Protein AF-A0A955BKE3-F1 (afdb_monomer)

Foldseek 3Di:
DFKDKDKDDDDDDVVVVCVLVPPDFPDDDDDDDDDDLPAPPTSDDDDDDADAQDKHKHFLDPFFDQKDWAWDQDPNDTDIDIAGRKTKIWIWHWHADQAWKIKIKIKIKIFGDDWDWDFDDDPNDTDTDTGGDMDIPNVPIDIDIDHAFMKMKMAGPPDLDGPRVVRFWDPDPDDTHTDMDIDGHHTDPRHCVPVPPPPPPDPDDDDD

Secondary structure (DSSP, 8-state):
--EEEEEE-SSPPHHHHHHHHHS----------SS-------SS-------TT-EEEEESSSS-EEEEEEEEEETTEEEEEEEEEEEEEEEEEEEE-TBS-EEEEEEEEEEEEEEEEEEEEETTEEEEEEEEEEEE-GGG-EEEEE-TT-EEEEEE-SS--HHHHHHHB---SSS--B--EEEE----S-BGGGS-------------

pLDDT: mean 77.49, std 18.35, range [27.12, 97.25]

Sequence (208 aa):
NGLRCGHISGQLPQRILDQFNSSEDLSGLAEGDFRAIDTSLSARAELRQLRAGQPSKIALTKQPVGQVHVLENEGGQLRGETFEQAQCLFRLTAFPTGDGRSRLELVPEIHHGQWQQRWIGYDGAMRLDADRQRRAFEHLKFESILSPGEVLIVGSSSDLKGLGGQFLKVDDAETPKRKCLLLRLSQTQMDDRFAPGQESAPIVTAGE

Structure (mmCIF, N/CA/C/O backbone):
data_AF-A0A955BKE3-F1
#
_entry.id   AF-A0A955BKE3-F1
#
loop_
_atom_site.group_PDB
_atom_site.id
_atom_site.type_symbol
_atom_site.label_atom_id
_atom_site.label_alt_id
_atom_site.label_comp_id
_atom_site.label_asym_id
_atom_site.label_entity_id
_atom_site.label_seq_id
_atom_site.pdbx_PDB_ins_code
_atom_site.Cartn_x
_atom_site.Cartn_y
_atom_site.Cartn_z
_atom_site.occupancy
_atom_site.B_iso_or_equiv
_atom_site.auth_seq_id
_atom_site.auth_comp_id
_atom_site.auth_asym_id
_atom_site.auth_atom_id
_atom_site.pdbx_PDB_model_num
ATOM 1 N N . ASN A 1 1 ? 4.869 -4.838 11.868 1.00 81.12 1 ASN A N 1
ATOM 2 C CA . ASN A 1 1 ? 4.390 -3.828 10.893 1.00 81.12 1 ASN A CA 1
ATOM 3 C C . ASN A 1 1 ? 2.874 -3.578 10.954 1.00 81.12 1 ASN A C 1
ATOM 5 O O . ASN A 1 1 ? 2.480 -2.460 10.677 1.00 81.12 1 ASN A O 1
ATOM 9 N N . GLY A 1 2 ? 2.021 -4.555 11.293 1.00 87.69 2 GLY A N 1
ATOM 10 C CA . GLY A 1 2 ? 0.579 -4.351 11.526 1.00 87.69 2 GLY A CA 1
ATOM 11 C C . GLY A 1 2 ? -0.321 -4.448 10.286 1.00 87.69 2 GLY A C 1
ATOM 12 O O . GLY A 1 2 ? -1.534 -4.498 10.441 1.00 87.69 2 GLY A O 1
ATOM 13 N N . LEU A 1 3 ? 0.242 -4.528 9.076 1.00 91.25 3 LEU A N 1
ATOM 14 C CA . LEU A 1 3 ? -0.508 -4.768 7.835 1.00 91.25 3 LEU A CA 1
ATOM 15 C C . LEU A 1 3 ? -0.802 -6.261 7.649 1.00 91.25 3 LEU A C 1
ATOM 17 O O . LEU A 1 3 ? 0.036 -7.108 7.974 1.00 91.25 3 LEU A O 1
ATOM 21 N N . ARG A 1 4 ? -1.985 -6.590 7.134 1.00 92.31 4 ARG A N 1
ATOM 22 C CA . ARG A 1 4 ? -2.445 -7.959 6.863 1.00 92.31 4 ARG A CA 1
ATOM 23 C C . ARG A 1 4 ? -3.122 -8.012 5.502 1.00 92.31 4 ARG A C 1
ATOM 25 O O . ARG A 1 4 ? -3.838 -7.081 5.149 1.00 92.31 4 ARG A O 1
ATOM 32 N N . CYS A 1 5 ? -2.937 -9.113 4.785 1.00 92.62 5 CYS A N 1
ATOM 33 C CA . CYS A 1 5 ? -3.668 -9.402 3.560 1.00 92.62 5 CYS A CA 1
ATOM 34 C C . CYS A 1 5 ? -4.470 -10.698 3.713 1.00 92.62 5 CYS A C 1
ATOM 36 O O . CYS A 1 5 ? -4.034 -11.625 4.397 1.00 92.62 5 CYS A O 1
ATOM 38 N N . GLY A 1 6 ? -5.628 -10.758 3.069 1.00 92.00 6 GLY A N 1
ATOM 39 C CA . GLY A 1 6 ? -6.467 -11.945 2.978 1.00 92.00 6 GLY A CA 1
ATOM 40 C C . GLY A 1 6 ? -6.986 -12.124 1.560 1.00 92.00 6 GLY A C 1
ATOM 41 O O . GLY A 1 6 ? -7.106 -11.161 0.806 1.00 92.00 6 GLY A O 1
ATOM 42 N N . HIS A 1 7 ? -7.296 -13.362 1.205 1.00 92.62 7 HIS A N 1
ATOM 43 C CA . HIS A 1 7 ? -7.887 -13.727 -0.077 1.00 92.62 7 HIS A CA 1
ATOM 44 C C . HIS A 1 7 ? -9.309 -14.229 0.159 1.00 92.62 7 HIS A C 1
ATOM 46 O O . HIS A 1 7 ? -9.555 -14.964 1.117 1.00 92.62 7 HIS A O 1
ATOM 52 N N . ILE A 1 8 ? -10.243 -13.784 -0.677 1.00 90.56 8 ILE A N 1
ATOM 53 C CA . ILE A 1 8 ? -11.643 -14.201 -0.641 1.00 90.56 8 ILE A CA 1
ATOM 54 C C . ILE A 1 8 ? -12.001 -14.752 -2.020 1.00 90.56 8 ILE A C 1
ATOM 56 O O . ILE A 1 8 ? -12.080 -14.004 -3.000 1.00 90.56 8 ILE A O 1
ATOM 60 N N . SER A 1 9 ? -12.256 -16.057 -2.065 1.00 86.81 9 SER A N 1
ATOM 61 C CA . SER A 1 9 ? -12.893 -16.729 -3.198 1.00 86.81 9 SER A CA 1
ATOM 62 C C . SER A 1 9 ? -14.412 -16.743 -3.020 1.00 86.81 9 SER A C 1
ATOM 64 O O . SER A 1 9 ? -14.919 -16.957 -1.919 1.00 86.81 9 SER A O 1
ATOM 66 N N . GLY A 1 10 ? -15.150 -16.563 -4.115 1.00 80.88 10 GLY A N 1
ATOM 67 C CA . GLY A 1 10 ? -16.614 -16.609 -4.114 1.00 80.88 10 GLY A CA 1
ATOM 68 C C . GLY A 1 10 ? -17.277 -15.266 -3.799 1.00 80.88 10 GLY A C 1
ATOM 69 O O . GLY A 1 10 ? -16.756 -14.203 -4.132 1.00 80.88 10 GLY A O 1
ATOM 70 N N . GLN A 1 11 ? -18.478 -15.307 -3.218 1.00 78.50 11 GLN A N 1
ATOM 71 C CA . GLN A 1 11 ? -19.238 -14.093 -2.921 1.00 78.50 11 GLN A CA 1
ATOM 72 C C . GLN A 1 11 ? -18.678 -13.380 -1.687 1.00 78.50 11 GLN A C 1
ATOM 74 O O . GLN A 1 11 ? -18.492 -13.987 -0.632 1.00 78.50 11 GLN A O 1
ATOM 79 N N . LEU A 1 12 ? -18.455 -12.070 -1.813 1.00 82.00 12 LEU A N 1
ATOM 80 C CA . LEU A 1 12 ? -18.112 -11.213 -0.682 1.00 82.00 12 LEU A CA 1
ATOM 81 C C . LEU A 1 12 ? -19.218 -11.289 0.388 1.00 82.00 12 LEU A C 1
ATOM 83 O O . LEU A 1 12 ? -20.394 -11.131 0.052 1.00 82.00 12 LEU A O 1
ATOM 87 N N . PRO A 1 13 ? -18.868 -11.487 1.673 1.00 83.81 13 PRO A N 1
ATOM 88 C CA . PRO A 1 13 ? -19.838 -11.448 2.759 1.00 83.81 13 PRO A CA 1
ATOM 89 C C . PRO A 1 13 ? -20.650 -10.147 2.750 1.00 83.81 13 PRO A C 1
ATOM 91 O O . PRO A 1 13 ? -20.070 -9.063 2.672 1.00 83.81 13 PRO A O 1
ATOM 94 N N . GLN A 1 14 ? -21.976 -10.250 2.903 1.00 79.88 14 GLN A N 1
ATOM 95 C CA . GLN A 1 14 ? -22.901 -9.105 2.821 1.00 79.88 14 GLN A CA 1
ATOM 96 C C . GLN A 1 14 ? -22.493 -7.946 3.731 1.00 79.88 14 GLN A C 1
ATOM 98 O O . GLN A 1 14 ? -22.413 -6.819 3.276 1.00 79.88 14 GLN A O 1
ATOM 103 N N . ARG A 1 15 ? -22.059 -8.222 4.967 1.00 81.12 15 ARG A N 1
ATOM 104 C CA . ARG A 1 15 ? -21.593 -7.172 5.892 1.00 81.12 15 ARG A CA 1
ATOM 105 C C . ARG A 1 15 ? -20.438 -6.323 5.343 1.00 81.12 15 ARG A C 1
ATOM 107 O O . ARG A 1 15 ? -20.344 -5.151 5.683 1.00 81.12 15 ARG A O 1
ATOM 114 N N . ILE A 1 16 ? -19.549 -6.908 4.538 1.00 79.25 16 ILE A N 1
ATOM 115 C CA . ILE A 1 16 ? -18.432 -6.185 3.911 1.00 79.25 16 ILE A CA 1
ATOM 116 C C . ILE A 1 16 ? -18.952 -5.337 2.748 1.00 79.25 16 ILE A C 1
ATOM 118 O O . ILE A 1 16 ? -18.542 -4.189 2.604 1.00 79.25 16 ILE A O 1
ATOM 122 N N . LEU A 1 17 ? -19.871 -5.886 1.948 1.00 77.75 17 LEU A N 1
ATOM 123 C CA . LEU A 1 17 ? -20.535 -5.152 0.869 1.00 77.75 17 LEU A CA 1
ATOM 124 C C . LEU A 1 17 ? -21.344 -3.973 1.412 1.00 77.75 17 LEU A C 1
ATOM 126 O O . LEU A 1 17 ? -21.227 -2.874 0.887 1.00 77.75 17 LEU A O 1
ATOM 130 N N . ASP A 1 18 ? -22.101 -4.176 2.488 1.00 78.94 18 ASP A N 1
ATOM 131 C CA . ASP A 1 18 ? -22.883 -3.137 3.153 1.00 78.94 18 ASP A CA 1
ATOM 132 C C . ASP A 1 18 ? -21.974 -2.013 3.647 1.00 78.94 18 ASP A C 1
ATOM 134 O O . ASP A 1 18 ? -22.230 -0.848 3.361 1.00 78.94 18 ASP A O 1
ATOM 138 N N . GLN A 1 19 ? -20.860 -2.352 4.310 1.00 76.06 19 GLN A N 1
ATOM 139 C CA . GLN A 1 19 ? -19.872 -1.364 4.752 1.00 76.06 19 GLN A CA 1
ATOM 140 C C . GLN A 1 19 ? -19.262 -0.592 3.579 1.00 76.06 19 GLN A C 1
ATOM 142 O O . GLN A 1 19 ? -19.137 0.629 3.658 1.00 76.06 19 GLN A O 1
ATOM 147 N N . PHE A 1 20 ? -18.932 -1.285 2.489 1.00 72.31 20 PHE A N 1
ATOM 148 C CA . PHE A 1 20 ? -18.375 -0.682 1.281 1.00 72.31 20 PHE A CA 1
ATOM 149 C C . PHE A 1 20 ? -19.378 0.239 0.569 1.00 72.31 20 PHE A C 1
ATOM 151 O O . PHE A 1 20 ? -19.011 1.302 0.087 1.00 72.31 20 PHE A O 1
ATOM 158 N N . ASN A 1 21 ? -20.654 -0.139 0.530 1.00 70.19 21 ASN A N 1
ATOM 159 C CA . ASN A 1 21 ? -21.712 0.664 -0.083 1.00 70.19 21 ASN A CA 1
ATOM 160 C C . ASN A 1 21 ? -22.164 1.826 0.817 1.00 70.19 21 ASN A C 1
ATOM 162 O O . ASN A 1 21 ? -22.658 2.830 0.313 1.00 70.19 21 ASN A O 1
ATOM 166 N N . SER A 1 22 ? -22.009 1.689 2.138 1.00 62.50 22 SER A N 1
ATOM 167 C CA . SER A 1 22 ? -22.377 2.704 3.134 1.00 62.50 22 SER A CA 1
ATOM 168 C C . SER A 1 22 ? -21.315 3.775 3.366 1.00 62.50 22 SER A C 1
ATOM 170 O O . SER A 1 22 ? -21.603 4.765 4.036 1.00 62.50 22 SER A O 1
ATOM 172 N N . SER A 1 23 ? -20.083 3.587 2.877 1.00 58.69 23 SER A N 1
ATOM 173 C CA . SER A 1 23 ? -19.043 4.599 3.044 1.00 58.69 23 SER A CA 1
ATOM 174 C C . SER A 1 23 ? -19.392 5.820 2.198 1.00 58.69 23 SER A C 1
ATOM 176 O O . SER A 1 23 ? -19.228 5.805 0.979 1.00 58.69 23 SER A O 1
ATOM 178 N N . GLU A 1 24 ? -19.914 6.852 2.862 1.00 47.00 24 GLU A N 1
ATOM 179 C CA . GLU A 1 24 ? -20.266 8.135 2.265 1.00 47.00 24 GLU A CA 1
ATOM 180 C C . GLU A 1 24 ? -19.081 8.782 1.540 1.00 47.00 24 GLU A C 1
ATOM 182 O O . GLU A 1 24 ? -17.904 8.564 1.848 1.00 47.00 24 GLU A O 1
ATOM 187 N N . ASP A 1 25 ? -19.444 9.587 0.545 1.00 44.94 25 ASP A N 1
ATOM 188 C CA . ASP A 1 25 ? -18.571 10.256 -0.400 1.00 44.94 25 ASP A CA 1
ATOM 189 C C . ASP A 1 25 ? -17.371 10.940 0.272 1.00 44.94 25 ASP A C 1
ATOM 191 O O . ASP A 1 25 ? -17.449 12.005 0.881 1.00 44.94 25 ASP A O 1
ATOM 195 N N . LEU A 1 26 ? -16.189 10.390 0.017 1.00 45.28 26 LEU A N 1
ATOM 196 C CA . LEU A 1 26 ? -14.935 11.126 0.081 1.00 45.28 26 LEU A CA 1
ATOM 197 C C . LEU A 1 26 ? -14.833 12.094 -1.130 1.00 45.28 26 LEU A C 1
ATOM 199 O O . LEU A 1 26 ? -13.764 12.266 -1.701 1.00 45.28 26 LEU A O 1
ATOM 203 N N . SER A 1 27 ? -15.887 12.811 -1.523 1.00 32.75 27 SER A N 1
ATOM 204 C CA . SER A 1 27 ? -15.839 13.801 -2.614 1.00 32.75 27 SER A CA 1
ATOM 205 C C . SER A 1 27 ? -15.436 15.194 -2.109 1.00 32.75 27 SER A C 1
ATOM 207 O O . SER A 1 27 ? -16.016 15.707 -1.160 1.00 32.75 27 SER A O 1
ATOM 209 N N . GLY A 1 28 ? -14.429 15.801 -2.737 1.00 28.27 28 GLY A N 1
ATOM 210 C CA . GLY A 1 28 ? -13.920 17.154 -2.466 1.00 28.27 28 GLY A CA 1
ATOM 211 C C . GLY A 1 28 ? -12.392 17.118 -2.549 1.00 28.27 28 GLY A C 1
ATOM 212 O O . GLY A 1 28 ? -11.783 16.418 -1.740 1.00 28.27 28 GLY A O 1
ATOM 213 N N . LEU A 1 29 ? -11.707 17.737 -3.516 1.00 33.84 29 LEU A N 1
ATOM 214 C CA . LEU A 1 29 ? -12.040 18.843 -4.423 1.00 33.84 29 LEU A CA 1
ATOM 215 C C . LEU A 1 29 ? -11.496 18.577 -5.837 1.00 33.84 29 LEU A C 1
ATOM 217 O O . LEU A 1 29 ? -10.482 17.898 -5.996 1.00 33.84 29 LEU A O 1
ATOM 221 N N . ALA A 1 30 ? -12.164 19.157 -6.832 1.00 32.97 30 ALA A N 1
ATOM 222 C CA . ALA A 1 30 ? -11.629 19.364 -8.169 1.00 32.97 30 ALA A CA 1
ATOM 223 C C . ALA A 1 30 ? -10.716 20.608 -8.219 1.00 32.97 30 ALA A C 1
ATOM 225 O O . ALA A 1 30 ? -10.835 21.502 -7.384 1.00 32.97 30 ALA A O 1
ATOM 226 N N . GLU A 1 31 ? -9.885 20.632 -9.264 1.00 31.19 31 GLU A N 1
ATOM 227 C CA . GLU A 1 31 ? -9.171 21.773 -9.864 1.00 31.19 31 GLU A CA 1
ATOM 228 C C . GLU A 1 31 ? -7.861 22.245 -9.210 1.00 31.19 31 GLU A C 1
ATOM 230 O O . GLU A 1 31 ? -7.804 23.082 -8.314 1.00 31.19 31 GLU A O 1
ATOM 235 N N . GLY A 1 32 ? -6.773 21.709 -9.772 1.00 27.12 32 GLY A N 1
ATOM 236 C CA . GLY A 1 32 ? -5.388 22.127 -9.590 1.00 27.12 32 GLY A CA 1
ATOM 237 C C . GLY A 1 32 ? -4.478 21.285 -10.488 1.00 27.12 32 GLY A C 1
ATOM 238 O O . GLY A 1 32 ? -3.944 20.274 -10.045 1.00 27.12 32 GLY A O 1
ATOM 239 N N . ASP A 1 33 ? -4.404 21.679 -11.762 1.00 29.52 33 ASP A N 1
ATOM 240 C CA . ASP A 1 33 ? -3.486 21.255 -12.842 1.00 29.52 33 ASP A CA 1
ATOM 241 C C . ASP A 1 33 ? -2.114 20.746 -12.312 1.00 29.52 33 ASP A C 1
ATOM 243 O O . ASP A 1 33 ? -1.519 21.376 -11.441 1.00 29.52 33 ASP A O 1
ATOM 247 N N . PHE A 1 34 ? -1.528 19.606 -12.710 1.00 28.78 34 PHE A N 1
ATOM 248 C CA . PHE A 1 34 ? -1.231 19.126 -14.063 1.00 28.78 34 PHE A CA 1
ATOM 249 C C . PHE A 1 34 ? -1.081 17.583 -14.097 1.00 28.78 34 PHE A C 1
ATOM 251 O O . PHE A 1 34 ? -0.364 17.001 -13.286 1.00 28.78 34 PHE A O 1
ATOM 258 N N . ARG A 1 35 ? -1.682 16.935 -15.111 1.00 28.34 35 ARG A N 1
ATOM 259 C CA . ARG A 1 35 ? -1.506 15.518 -15.527 1.00 28.34 35 ARG A CA 1
ATOM 260 C C . ARG A 1 35 ? -1.796 14.438 -14.466 1.00 28.34 35 ARG A C 1
ATOM 262 O O . ARG A 1 35 ? -0.900 13.740 -14.007 1.00 28.34 35 ARG A O 1
ATOM 269 N N . ALA A 1 36 ? -3.092 14.263 -14.199 1.00 30.78 36 ALA A N 1
ATOM 270 C CA . ALA A 1 36 ? -3.779 13.023 -13.809 1.00 30.78 36 ALA A CA 1
ATOM 271 C C . ALA A 1 36 ? -2.896 11.904 -13.216 1.00 30.78 36 ALA A C 1
ATOM 273 O O . ALA A 1 36 ? -2.646 10.873 -13.844 1.00 30.78 36 ALA A O 1
ATOM 274 N N . ILE A 1 37 ? -2.494 12.076 -11.957 1.00 37.59 37 ILE A N 1
ATOM 275 C CA . ILE A 1 37 ? -2.427 10.928 -11.059 1.00 37.59 37 ILE A CA 1
ATOM 276 C C . ILE A 1 37 ? -3.884 10.641 -10.719 1.00 37.59 37 ILE A C 1
ATOM 278 O O . ILE A 1 37 ? -4.486 11.370 -9.933 1.00 37.59 37 ILE A O 1
ATOM 282 N N . ASP A 1 38 ? -4.448 9.634 -11.380 1.00 36.66 38 ASP A N 1
ATOM 283 C CA . ASP A 1 38 ? -5.828 9.170 -11.229 1.00 36.66 38 ASP A CA 1
ATOM 284 C C . ASP A 1 38 ? -6.028 8.600 -9.813 1.00 36.66 38 ASP A C 1
ATOM 286 O O . ASP A 1 38 ? -5.960 7.399 -9.544 1.00 36.66 38 ASP A O 1
ATOM 290 N N . THR A 1 39 ? -6.109 9.514 -8.852 1.00 45.03 39 THR A N 1
ATOM 291 C CA . THR A 1 39 ? -6.302 9.234 -7.434 1.00 45.03 39 THR A CA 1
ATOM 292 C C . THR A 1 39 ? -7.683 9.734 -7.061 1.00 45.03 39 THR A C 1
ATOM 294 O O . THR A 1 39 ? -7.844 10.580 -6.180 1.00 45.03 39 THR A O 1
ATOM 297 N N . SER A 1 40 ? -8.699 9.227 -7.760 1.00 37.72 40 SER A N 1
ATOM 298 C CA . SER A 1 40 ? -10.079 9.333 -7.310 1.00 37.72 40 SER A CA 1
ATOM 299 C C . SER A 1 40 ? -10.263 8.464 -6.072 1.00 37.72 40 SER A C 1
ATOM 301 O O . SER A 1 40 ? -10.782 7.358 -6.118 1.00 37.72 40 SER A O 1
ATOM 303 N N . LEU A 1 41 ? -9.883 8.996 -4.913 1.00 46.72 41 LEU A N 1
ATOM 304 C CA . LEU A 1 41 ? -10.441 8.573 -3.628 1.00 46.72 41 LEU A CA 1
ATOM 305 C C . LEU A 1 41 ? -11.881 9.099 -3.512 1.00 46.72 41 LEU A C 1
ATOM 307 O O . LEU A 1 41 ? -12.228 9.818 -2.580 1.00 46.72 41 LEU A O 1
ATOM 311 N N . SER A 1 42 ? -12.720 8.761 -4.487 1.00 41.53 42 SER A N 1
ATOM 312 C CA . SER A 1 42 ? -14.163 8.722 -4.304 1.00 41.53 42 SER A CA 1
ATOM 313 C C . SER A 1 42 ? -14.441 7.389 -3.620 1.00 41.53 42 SER A C 1
ATOM 315 O O . SER A 1 42 ? -13.907 6.370 -4.041 1.00 41.53 42 SER A O 1
ATOM 317 N N . ALA A 1 43 ? -15.260 7.355 -2.573 1.00 49.00 43 ALA A N 1
ATOM 318 C CA . ALA A 1 43 ? -15.595 6.129 -1.834 1.00 49.00 43 ALA A CA 1
ATOM 319 C C . ALA A 1 43 ? -16.421 5.107 -2.662 1.00 49.00 43 ALA A C 1
ATOM 321 O O . ALA A 1 43 ? -17.076 4.229 -2.113 1.00 49.00 43 ALA A O 1
ATOM 322 N N . ARG A 1 44 ? -16.400 5.218 -3.996 1.00 53.78 44 ARG A N 1
ATOM 323 C CA . ARG A 1 44 ? -17.019 4.299 -4.946 1.00 53.78 44 ARG A CA 1
ATOM 324 C C . ARG A 1 44 ? -15.975 3.312 -5.445 1.00 53.78 44 ARG A C 1
ATOM 326 O O . ARG A 1 44 ? -14.817 3.667 -5.638 1.00 53.78 44 ARG A O 1
ATOM 333 N N . ALA A 1 45 ? -16.404 2.080 -5.705 1.00 65.56 45 ALA A N 1
ATOM 334 C CA . ALA A 1 45 ? -15.602 1.114 -6.447 1.00 65.56 45 ALA A CA 1
ATOM 335 C C . ALA A 1 45 ? -15.117 1.734 -7.767 1.00 65.56 45 ALA A C 1
ATOM 337 O O . ALA A 1 45 ? -15.910 1.959 -8.681 1.00 65.56 45 ALA A O 1
ATOM 338 N N . GLU A 1 46 ? -13.818 2.008 -7.859 1.00 75.56 46 GLU A N 1
ATOM 339 C CA . GLU A 1 46 ? -13.172 2.44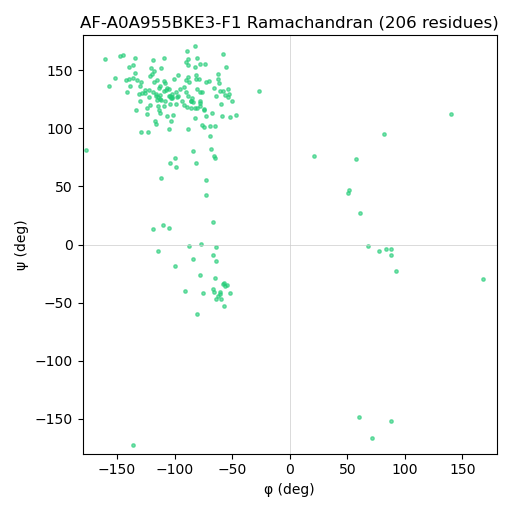8 -9.090 1.00 75.56 46 GLU A CA 1
ATOM 340 C C . GLU A 1 46 ? -12.791 1.211 -9.908 1.00 75.56 46 GLU A C 1
ATOM 342 O O . GLU A 1 46 ? -12.072 0.325 -9.436 1.00 75.56 46 GLU A O 1
ATOM 347 N N . LEU A 1 47 ? -13.265 1.143 -11.154 1.00 81.19 47 LEU A N 1
ATOM 348 C CA . LEU A 1 47 ? -12.738 0.176 -12.106 1.00 81.19 47 LEU A CA 1
ATOM 349 C C . LEU A 1 47 ? -11.455 0.743 -12.705 1.00 81.19 47 LEU A C 1
ATOM 351 O O . LEU A 1 47 ? -11.497 1.654 -13.528 1.00 81.19 47 LEU A O 1
ATOM 355 N N . ARG A 1 48 ? -10.320 0.156 -12.333 1.00 84.56 48 ARG A N 1
ATOM 356 C CA . ARG A 1 48 ? -9.015 0.568 -12.841 1.00 84.56 48 ARG A CA 1
ATOM 357 C C . ARG A 1 48 ? -8.480 -0.412 -13.876 1.00 84.56 48 ARG A C 1
ATOM 359 O O . ARG A 1 48 ? -8.359 -1.606 -13.607 1.00 84.56 48 ARG A O 1
ATOM 366 N N . GLN A 1 49 ? -8.099 0.103 -15.042 1.00 87.31 49 GLN A N 1
ATOM 367 C CA . GLN A 1 49 ? -7.363 -0.674 -16.037 1.00 87.31 49 GLN A CA 1
ATOM 368 C C . GLN A 1 49 ? -5.865 -0.616 -15.737 1.00 87.31 49 GLN A C 1
ATOM 370 O O . GLN A 1 49 ? -5.272 0.460 -15.665 1.00 87.31 49 GLN A O 1
ATOM 375 N N . LEU A 1 50 ? -5.248 -1.783 -15.567 1.00 87.88 50 LEU A N 1
ATOM 376 C CA . LEU A 1 50 ? -3.814 -1.916 -15.329 1.00 87.88 50 LEU A CA 1
ATOM 377 C C . LEU A 1 50 ? -3.137 -2.485 -16.569 1.00 87.88 50 LEU A C 1
ATOM 379 O O . LEU A 1 50 ? -3.645 -3.410 -17.202 1.00 87.88 50 LEU A O 1
ATOM 383 N N . ARG A 1 51 ? -1.964 -1.946 -16.898 1.00 87.25 51 ARG A N 1
ATOM 384 C CA . ARG A 1 51 ? -1.088 -2.522 -17.920 1.00 87.25 51 ARG A CA 1
ATOM 385 C C . ARG A 1 51 ? -0.178 -3.554 -17.265 1.00 87.25 51 ARG A C 1
ATOM 387 O O . ARG A 1 51 ? 0.322 -3.323 -16.165 1.00 87.25 51 ARG A O 1
ATOM 394 N N . ALA A 1 52 ? 0.041 -4.672 -17.952 1.00 91.00 52 ALA A N 1
ATOM 395 C CA . ALA A 1 52 ? 0.872 -5.762 -17.453 1.00 91.00 52 ALA A CA 1
ATOM 396 C C . ALA A 1 52 ? 2.266 -5.256 -17.048 1.00 91.00 52 ALA A C 1
ATOM 398 O O . ALA A 1 52 ? 2.934 -4.568 -17.820 1.00 91.00 52 ALA A O 1
ATOM 399 N N . GLY A 1 53 ? 2.678 -5.561 -15.818 1.00 89.56 53 GLY A N 1
ATOM 400 C CA . GLY A 1 53 ? 3.971 -5.164 -15.260 1.00 89.56 53 GLY A CA 1
ATOM 401 C C . GLY A 1 53 ? 4.147 -3.663 -14.999 1.00 89.56 53 GLY A C 1
ATOM 402 O O . GLY A 1 53 ? 5.196 -3.270 -14.492 1.00 89.56 53 GLY A O 1
ATOM 403 N N . GLN A 1 54 ? 3.159 -2.812 -15.303 1.00 88.81 54 GLN A N 1
ATOM 404 C CA . GLN A 1 54 ? 3.252 -1.379 -15.027 1.00 88.81 54 GLN A CA 1
ATOM 405 C C . GLN A 1 54 ? 2.696 -1.054 -13.634 1.00 88.81 54 GLN A C 1
ATOM 407 O O . GLN A 1 54 ? 1.591 -1.489 -13.296 1.00 88.81 54 GLN A O 1
ATOM 412 N N . PRO A 1 55 ? 3.433 -0.278 -12.821 1.00 90.06 55 PRO A N 1
ATOM 413 C CA . PRO A 1 55 ? 2.988 0.075 -11.484 1.00 90.06 55 PRO A CA 1
ATOM 414 C C . PRO A 1 55 ? 1.844 1.094 -11.522 1.00 90.06 55 PRO A C 1
ATOM 416 O O . PRO A 1 55 ? 1.880 2.071 -12.269 1.00 90.06 55 PRO A O 1
ATOM 419 N N . SER A 1 56 ? 0.863 0.904 -10.646 1.00 89.88 56 SER A N 1
ATOM 420 C CA . SER A 1 56 ? -0.218 1.847 -10.354 1.00 89.88 56 SER A CA 1
ATOM 421 C C . SER A 1 56 ? -0.202 2.224 -8.873 1.00 89.88 56 SER A C 1
ATOM 423 O O . SER A 1 56 ? 0.143 1.401 -8.029 1.00 89.88 56 SER A O 1
ATOM 425 N N . LYS A 1 57 ? -0.550 3.470 -8.540 1.00 89.38 57 LYS A N 1
ATOM 426 C CA . LYS A 1 57 ? -0.542 3.986 -7.160 1.00 89.38 57 LYS A CA 1
ATOM 427 C C . LYS A 1 57 ? -1.968 4.017 -6.605 1.00 89.38 57 LYS A C 1
ATOM 429 O O . LYS A 1 57 ? -2.861 4.570 -7.240 1.00 89.38 57 LYS A O 1
ATOM 434 N N . ILE A 1 58 ? -2.179 3.465 -5.416 1.00 88.50 58 ILE A N 1
ATOM 435 C CA . ILE A 1 58 ? -3.450 3.498 -4.685 1.00 88.50 58 ILE A CA 1
ATOM 436 C C . ILE A 1 58 ? -3.220 4.280 -3.397 1.00 88.50 58 ILE A C 1
ATOM 438 O O . ILE A 1 58 ? -2.616 3.765 -2.456 1.00 88.50 58 ILE A O 1
ATOM 442 N N . ALA A 1 59 ? -3.675 5.529 -3.351 1.00 84.50 59 ALA A N 1
ATOM 443 C CA . ALA A 1 59 ? -3.614 6.311 -2.123 1.00 84.50 59 ALA A CA 1
ATOM 444 C C . ALA A 1 59 ? -4.749 5.905 -1.178 1.00 84.50 59 ALA A C 1
ATOM 446 O O . ALA A 1 59 ? -5.870 5.651 -1.615 1.00 84.50 59 ALA A O 1
ATOM 447 N N . LEU A 1 60 ? -4.467 5.876 0.126 1.00 76.19 60 LEU A N 1
ATOM 448 C CA . LEU A 1 60 ? -5.489 5.651 1.155 1.00 76.19 60 LEU A CA 1
ATOM 449 C C . LEU A 1 60 ? -5.951 6.946 1.824 1.00 76.19 60 LEU A C 1
ATOM 451 O O . LEU A 1 60 ? -7.014 6.989 2.448 1.00 76.19 60 LEU A O 1
ATOM 455 N N . THR A 1 61 ? -5.163 8.011 1.710 1.00 72.25 61 THR A N 1
ATOM 456 C CA . THR A 1 61 ? -5.499 9.357 2.171 1.00 72.25 61 THR A CA 1
ATOM 457 C C . THR A 1 61 ? -5.531 10.305 0.983 1.00 72.25 61 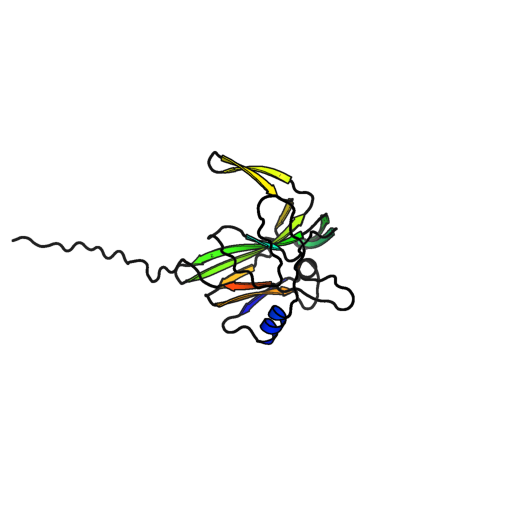THR A C 1
ATOM 459 O O . THR A 1 61 ? -4.694 10.223 0.085 1.00 72.25 61 THR A O 1
ATOM 462 N N . LYS A 1 62 ? -6.506 11.219 0.977 1.00 69.00 62 LYS A N 1
ATOM 463 C CA . LYS A 1 62 ? -6.649 12.214 -0.094 1.00 69.00 62 LYS A CA 1
ATOM 464 C C . LYS A 1 62 ? -5.487 13.194 -0.125 1.00 69.00 62 LYS A C 1
ATOM 466 O O . LYS A 1 62 ? -5.030 13.584 -1.191 1.00 69.00 62 LYS A O 1
ATOM 471 N N . GLN A 1 63 ? -5.054 13.614 1.059 1.00 78.06 63 GLN A N 1
ATOM 472 C CA . GLN A 1 63 ? -4.025 14.622 1.237 1.00 78.06 63 GLN A CA 1
ATOM 473 C C . GLN A 1 63 ? -2.847 14.043 2.025 1.00 78.06 63 GLN A C 1
ATOM 475 O O . GLN A 1 63 ? -3.036 13.119 2.830 1.00 78.06 63 GLN A O 1
ATOM 480 N N . PRO A 1 64 ? -1.635 14.570 1.794 1.00 83.69 64 PRO A N 1
ATOM 481 C CA . PRO A 1 64 ? -0.491 14.290 2.643 1.00 83.69 64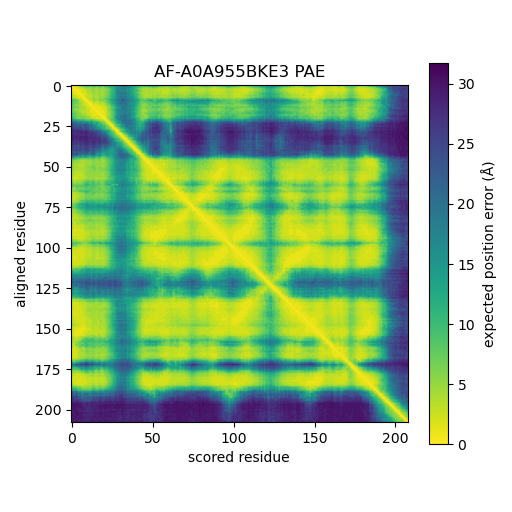 PRO A CA 1
ATOM 482 C C . PRO A 1 64 ? -0.761 14.775 4.067 1.00 83.69 64 PRO A C 1
ATOM 484 O O . PRO A 1 64 ? -1.313 15.856 4.269 1.00 83.69 64 PRO A O 1
ATOM 487 N N . VAL A 1 65 ? -0.352 13.983 5.048 1.00 86.00 65 VAL A N 1
ATOM 488 C CA . VAL A 1 65 ? -0.357 14.366 6.459 1.00 86.00 65 VAL A CA 1
ATOM 489 C C . VAL A 1 65 ? 0.955 15.066 6.813 1.00 86.00 65 VAL A C 1
ATOM 491 O O . VAL A 1 65 ? 1.958 14.922 6.112 1.00 86.00 65 VAL A O 1
ATOM 494 N N . GLY A 1 66 ? 0.952 15.835 7.904 1.00 86.56 66 GLY A N 1
ATOM 495 C CA . GLY A 1 66 ? 2.122 16.606 8.328 1.00 86.56 66 GLY A CA 1
ATOM 496 C C . GLY A 1 66 ? 3.354 15.728 8.539 1.00 86.56 66 GLY A C 1
ATOM 497 O O . GLY A 1 66 ? 4.387 15.978 7.924 1.00 86.56 66 GLY A O 1
ATOM 498 N N . GLN A 1 67 ? 3.223 14.674 9.348 1.00 90.25 67 GLN A N 1
ATOM 499 C CA . GLN A 1 67 ? 4.312 13.753 9.668 1.00 90.25 67 GLN A CA 1
ATOM 500 C C . GLN A 1 67 ? 3.818 12.311 9.762 1.00 90.25 67 GLN A C 1
ATOM 502 O O . GLN A 1 67 ? 2.744 12.045 10.300 1.00 90.25 67 GLN A O 1
ATOM 507 N N . VAL A 1 68 ? 4.635 11.378 9.273 1.00 90.62 68 VAL A N 1
ATOM 508 C CA . VAL A 1 68 ? 4.477 9.939 9.510 1.00 90.62 68 VAL A CA 1
ATOM 509 C C . VAL A 1 68 ? 5.746 9.409 10.158 1.00 90.62 68 VAL A C 1
ATOM 511 O O . VAL A 1 68 ? 6.840 9.577 9.622 1.00 90.62 68 VAL A O 1
ATOM 514 N N . HIS A 1 69 ? 5.588 8.724 11.288 1.00 91.75 69 HIS A N 1
ATOM 515 C CA . HIS A 1 69 ? 6.689 8.067 11.987 1.00 91.75 69 HIS A CA 1
ATOM 516 C C . HIS A 1 69 ? 6.630 6.561 11.758 1.00 91.75 69 HIS A C 1
ATOM 518 O O . HIS A 1 69 ? 5.601 5.916 12.004 1.00 91.75 69 HIS A O 1
ATOM 524 N N . VAL A 1 70 ? 7.749 5.997 11.318 1.00 91.62 70 VAL A N 1
ATOM 525 C CA . VAL A 1 70 ? 7.909 4.565 11.091 1.00 91.62 70 VAL A CA 1
ATOM 526 C C . VAL A 1 70 ? 9.011 4.044 11.996 1.00 91.62 70 VAL A C 1
ATOM 528 O O . VAL A 1 70 ? 10.097 4.607 12.066 1.00 91.62 70 VAL A O 1
ATOM 531 N N . LEU A 1 71 ? 8.708 2.953 12.692 1.00 89.50 71 LEU A N 1
ATOM 532 C CA . LEU A 1 71 ? 9.669 2.182 13.468 1.00 89.50 71 LEU A CA 1
ATOM 533 C C . LEU A 1 71 ? 9.794 0.803 12.821 1.00 89.50 71 LEU A C 1
ATOM 535 O O . LEU A 1 71 ? 8.805 0.065 12.735 1.00 89.50 71 LEU A O 1
ATOM 539 N N . GLU A 1 72 ? 10.996 0.465 12.372 1.00 85.94 72 GLU A N 1
ATOM 540 C CA . GLU A 1 72 ? 11.330 -0.818 11.756 1.00 85.94 72 GLU A CA 1
ATOM 541 C C . GLU A 1 72 ? 12.329 -1.564 12.638 1.00 85.94 72 GLU A C 1
ATOM 543 O O . GLU A 1 72 ? 13.219 -0.961 13.233 1.00 85.94 72 GLU A O 1
ATOM 548 N N . ASN A 1 73 ? 12.174 -2.881 12.742 1.00 84.69 73 ASN A N 1
ATOM 549 C CA . ASN A 1 73 ? 13.195 -3.738 13.330 1.00 84.69 73 ASN A CA 1
ATOM 550 C C . ASN A 1 73 ? 13.918 -4.438 12.178 1.00 84.69 73 ASN A C 1
ATOM 552 O O . ASN A 1 73 ? 13.342 -5.320 11.541 1.00 84.69 73 ASN A O 1
ATOM 556 N N . GLU A 1 74 ? 15.146 -4.013 11.903 1.00 81.00 74 GLU A N 1
ATOM 557 C CA . GLU A 1 74 ? 15.992 -4.549 10.842 1.00 81.00 74 GLU A CA 1
ATOM 558 C C . GLU A 1 74 ? 17.181 -5.263 11.494 1.00 81.00 74 GLU A C 1
ATOM 560 O O . GLU A 1 74 ? 17.989 -4.652 12.192 1.00 81.00 74 GLU A O 1
ATOM 565 N N . GLY A 1 75 ? 17.250 -6.591 11.351 1.00 81.38 75 GLY A N 1
ATOM 566 C CA . GLY A 1 75 ? 18.345 -7.385 11.922 1.00 81.38 75 GLY A CA 1
ATOM 567 C C . GLY A 1 75 ? 18.465 -7.321 13.453 1.00 81.38 75 GLY A C 1
ATOM 568 O O . GLY A 1 75 ? 19.561 -7.478 13.981 1.00 81.38 75 GLY A O 1
ATOM 569 N N . GLY A 1 76 ? 17.368 -7.067 14.177 1.00 85.06 76 GLY A N 1
ATOM 570 C CA . GLY A 1 76 ? 17.373 -6.920 15.638 1.00 85.06 76 GLY A CA 1
ATOM 571 C C . GLY A 1 76 ? 17.641 -5.494 16.126 1.00 85.06 76 GLY A C 1
ATOM 572 O O . GLY A 1 76 ? 17.552 -5.247 17.329 1.00 85.06 76 GLY A O 1
ATOM 573 N N . GLN A 1 77 ? 17.927 -4.549 15.225 1.00 86.75 77 GLN A N 1
ATOM 574 C CA . GLN A 1 77 ? 18.088 -3.134 15.551 1.00 86.75 77 GLN A CA 1
ATOM 575 C C . GLN A 1 77 ? 16.808 -2.361 15.239 1.00 86.75 77 GLN A C 1
ATOM 577 O O . GLN A 1 77 ? 16.234 -2.476 14.157 1.00 86.75 77 GLN A O 1
ATOM 582 N N . LEU A 1 78 ? 16.359 -1.554 16.202 1.00 88.75 78 LEU A N 1
ATOM 583 C CA . LEU A 1 78 ? 15.223 -0.660 16.015 1.00 88.75 78 LEU A CA 1
ATOM 584 C C . LEU A 1 78 ? 15.694 0.617 15.316 1.00 88.75 78 LEU A C 1
ATOM 586 O O . LEU A 1 78 ? 16.486 1.377 15.872 1.00 88.75 78 LEU A O 1
ATOM 590 N N . ARG A 1 79 ? 15.168 0.870 14.121 1.00 89.19 79 ARG A N 1
ATOM 591 C CA . ARG A 1 79 ? 15.412 2.081 13.343 1.00 89.19 79 ARG A CA 1
ATOM 592 C C . ARG A 1 79 ? 14.126 2.891 13.243 1.00 89.19 79 ARG A C 1
ATOM 594 O O . ARG A 1 79 ? 13.077 2.360 12.884 1.00 89.19 79 ARG A O 1
ATOM 601 N N . GLY A 1 80 ? 14.214 4.173 13.581 1.00 91.19 80 GLY A N 1
ATOM 602 C CA . GLY A 1 80 ? 13.118 5.125 13.432 1.00 91.19 80 GLY A CA 1
ATOM 603 C C . GLY A 1 80 ? 13.362 6.083 12.279 1.00 91.19 80 GLY A C 1
ATOM 604 O O . GLY A 1 80 ? 14.457 6.624 12.151 1.00 91.19 80 GLY A O 1
ATOM 605 N N . GLU A 1 81 ? 12.335 6.305 11.466 1.00 93.00 81 GLU A N 1
ATOM 606 C CA . GLU A 1 81 ? 12.333 7.295 10.391 1.00 93.00 81 GLU A CA 1
ATOM 607 C C . GLU A 1 81 ? 11.083 8.172 10.491 1.00 93.00 81 GLU A C 1
ATOM 609 O O . GLU A 1 81 ? 9.984 7.691 10.784 1.00 93.00 81 GLU A O 1
ATOM 614 N N . THR A 1 82 ? 11.262 9.469 10.242 1.00 94.31 82 THR A N 1
ATOM 615 C CA . THR A 1 82 ? 10.179 10.454 10.189 1.00 94.31 82 THR A CA 1
ATOM 616 C C . THR A 1 82 ? 10.097 11.015 8.780 1.00 94.31 82 THR A C 1
ATOM 618 O O . THR A 1 82 ? 11.099 11.460 8.222 1.00 94.31 82 THR A O 1
ATOM 621 N N . PHE A 1 83 ? 8.892 11.007 8.223 1.00 93.88 83 PHE A N 1
ATOM 622 C CA . PHE A 1 83 ? 8.597 11.505 6.890 1.00 93.88 83 PHE A CA 1
ATOM 623 C C . PHE A 1 83 ? 7.693 12.734 6.988 1.00 93.88 83 PHE A C 1
ATOM 625 O O . PHE A 1 83 ? 6.553 12.629 7.440 1.00 93.88 83 PHE A O 1
ATOM 632 N N . GLU A 1 84 ? 8.197 13.887 6.553 1.00 93.62 84 GLU A N 1
ATOM 633 C CA . GLU A 1 84 ? 7.450 15.151 6.489 1.00 93.62 84 GLU A CA 1
ATOM 634 C C . GLU A 1 84 ? 6.579 15.216 5.227 1.00 93.62 84 GLU A C 1
ATOM 636 O O . GLU A 1 84 ? 6.990 14.747 4.163 1.00 93.62 84 GLU A O 1
ATOM 641 N N . GLN A 1 85 ? 5.407 15.852 5.306 1.00 90.94 85 GLN A N 1
ATOM 642 C CA . GLN A 1 85 ? 4.462 15.993 4.184 1.00 90.94 85 GLN A CA 1
ATOM 643 C C . GLN A 1 85 ? 4.165 14.644 3.506 1.00 90.94 85 GLN A C 1
ATOM 645 O O . GLN A 1 85 ? 4.189 14.510 2.276 1.00 90.94 85 GLN A O 1
ATOM 650 N N . ALA A 1 86 ? 3.945 13.626 4.335 1.00 90.81 86 ALA A N 1
ATOM 651 C CA . ALA A 1 86 ? 3.913 12.232 3.939 1.00 90.81 86 ALA A CA 1
ATOM 652 C C . ALA A 1 86 ? 2.518 11.774 3.503 1.00 90.81 86 ALA A C 1
ATOM 654 O O . ALA A 1 86 ? 1.501 12.158 4.071 1.00 90.81 86 ALA A O 1
ATOM 655 N N . GLN A 1 87 ? 2.465 10.896 2.512 1.00 90.31 87 GLN A N 1
ATOM 656 C CA . GLN A 1 87 ? 1.256 10.251 2.028 1.00 90.31 87 GLN A CA 1
ATOM 657 C C . GLN A 1 87 ? 1.490 8.743 1.944 1.00 90.31 87 GLN A C 1
ATOM 659 O O . GLN A 1 87 ? 2.414 8.280 1.272 1.00 90.31 87 GLN A O 1
ATOM 664 N N . CYS A 1 88 ? 0.640 7.985 2.633 1.00 89.44 88 CYS A N 1
ATOM 665 C CA . CYS A 1 88 ? 0.664 6.527 2.631 1.00 89.44 88 CYS A CA 1
ATOM 666 C C . CYS A 1 88 ? -0.115 5.992 1.427 1.00 89.44 88 CYS A C 1
ATOM 668 O O . CYS A 1 88 ? -1.291 6.324 1.227 1.00 89.44 88 CYS A O 1
ATOM 670 N N . LEU A 1 89 ? 0.532 5.140 0.638 1.00 91.88 89 LEU A N 1
ATOM 671 C CA . LEU A 1 89 ? -0.053 4.575 -0.568 1.00 91.88 89 LEU A CA 1
ATOM 672 C C . LEU A 1 89 ? 0.457 3.162 -0.839 1.00 91.88 89 LEU A C 1
ATOM 674 O O . LEU A 1 89 ? 1.483 2.740 -0.318 1.00 91.88 89 LEU A O 1
ATOM 678 N N . PHE A 1 90 ? -0.259 2.423 -1.673 1.00 92.44 90 PHE A N 1
ATOM 679 C CA . PHE A 1 90 ? 0.192 1.134 -2.170 1.00 92.44 90 PHE A CA 1
ATOM 680 C C . PHE A 1 90 ? 0.550 1.226 -3.646 1.00 92.44 90 PHE A C 1
ATOM 682 O O . PHE A 1 90 ? -0.236 1.721 -4.453 1.00 92.44 90 PHE A O 1
ATOM 689 N N . ARG A 1 91 ? 1.710 0.692 -4.017 1.00 94.25 91 ARG A N 1
ATOM 690 C CA . ARG A 1 91 ? 2.025 0.393 -5.410 1.00 94.25 91 ARG A CA 1
ATOM 691 C C . ARG A 1 91 ? 1.475 -0.983 -5.757 1.00 94.25 91 ARG A C 1
ATOM 693 O O . ARG A 1 91 ? 1.898 -1.976 -5.174 1.00 94.25 91 ARG A O 1
ATOM 700 N N . LEU A 1 92 ? 0.549 -1.018 -6.707 1.00 94.19 92 LEU A N 1
ATOM 701 C 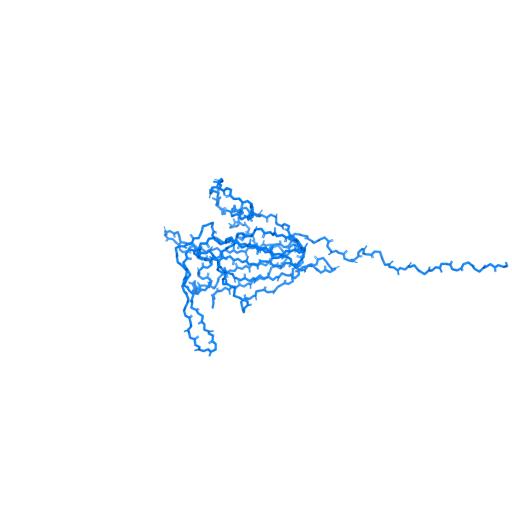CA . LEU A 1 92 ? -0.045 -2.218 -7.277 1.00 94.19 92 LEU A CA 1
ATOM 702 C C . LEU A 1 92 ? 0.574 -2.498 -8.647 1.00 94.19 92 LEU A C 1
ATOM 704 O O . LEU A 1 92 ? 0.531 -1.644 -9.531 1.00 94.19 92 LEU A O 1
ATOM 708 N N . THR A 1 93 ? 1.081 -3.708 -8.840 1.00 95.19 93 THR A N 1
ATOM 709 C CA . THR A 1 93 ? 1.517 -4.212 -10.145 1.00 95.19 93 THR A CA 1
ATOM 710 C C . THR A 1 93 ? 0.746 -5.487 -10.459 1.00 95.19 93 THR A C 1
ATOM 712 O O . THR A 1 93 ? 0.630 -6.366 -9.606 1.00 95.19 93 THR A O 1
ATOM 715 N N . ALA A 1 94 ? 0.216 -5.596 -11.676 1.00 94.00 94 ALA A N 1
ATOM 716 C CA . ALA A 1 94 ? -0.517 -6.773 -12.128 1.00 94.00 94 ALA A CA 1
ATOM 717 C C . ALA A 1 94 ? 0.241 -7.491 -13.248 1.00 94.00 94 ALA A C 1
ATOM 719 O O . ALA A 1 94 ? 0.713 -6.862 -14.196 1.00 94.00 94 ALA A O 1
ATOM 720 N N . PHE A 1 95 ? 0.326 -8.812 -13.144 1.00 94.69 95 PHE A N 1
ATOM 721 C CA . PHE A 1 95 ? 0.918 -9.698 -14.137 1.00 94.69 95 PHE A CA 1
ATOM 722 C C . PHE A 1 95 ? -0.150 -10.718 -14.549 1.00 94.69 95 PHE A C 1
ATOM 724 O O . PHE A 1 95 ? -0.367 -11.685 -13.810 1.00 94.69 95 PHE A O 1
ATOM 731 N N . PRO A 1 96 ? -0.860 -10.488 -15.668 1.00 92.38 96 PRO A N 1
ATOM 732 C CA . PRO A 1 96 ? -1.836 -11.450 -16.156 1.00 92.38 96 PRO A CA 1
ATOM 733 C C . PRO A 1 96 ? -1.146 -12.774 -16.501 1.00 92.38 96 PRO A C 1
ATOM 735 O O . PRO A 1 96 ? 0.009 -12.791 -16.931 1.00 92.38 96 PRO A O 1
ATOM 738 N N . THR A 1 97 ? -1.854 -13.877 -16.289 1.00 89.44 97 THR A N 1
ATOM 739 C CA . THR A 1 97 ? -1.431 -15.228 -16.661 1.00 89.44 97 THR A CA 1
ATOM 740 C C . THR A 1 97 ? -2.324 -15.742 -17.789 1.00 89.44 97 THR A C 1
ATOM 742 O O . THR A 1 97 ? -3.484 -15.347 -17.889 1.00 89.44 97 THR A O 1
ATOM 745 N N . GLY A 1 98 ? -1.806 -16.639 -18.634 1.00 82.31 98 GLY A N 1
ATOM 746 C CA . GLY A 1 98 ? -2.516 -17.144 -19.821 1.00 82.31 98 GLY A CA 1
ATOM 747 C C . GLY A 1 98 ? -3.792 -17.950 -19.542 1.00 82.31 98 GLY A C 1
ATOM 748 O O . GLY A 1 98 ? -4.463 -18.379 -20.468 1.00 82.31 98 GLY A O 1
ATOM 749 N N . ASP A 1 99 ? -4.153 -18.176 -18.281 1.00 85.50 99 ASP A N 1
ATOM 750 C CA . ASP A 1 99 ? -5.357 -18.896 -17.859 1.00 85.50 99 ASP A CA 1
ATOM 751 C C . ASP A 1 99 ? -6.466 -17.974 -17.322 1.00 85.50 99 ASP A C 1
ATOM 753 O O . ASP A 1 99 ? -7.389 -18.445 -16.650 1.00 85.50 99 ASP A O 1
ATOM 757 N N . GLY A 1 100 ? -6.357 -16.665 -17.567 1.00 86.38 100 GLY A N 1
ATOM 758 C CA . GLY A 1 100 ? -7.321 -15.661 -17.119 1.00 86.38 100 GLY A CA 1
ATOM 759 C C . GLY A 1 100 ? -7.109 -15.172 -15.681 1.00 86.38 100 GLY A C 1
ATOM 760 O O . GLY A 1 100 ? -7.812 -14.264 -15.231 1.00 86.38 100 GLY A O 1
ATOM 761 N N . ARG A 1 101 ? -6.149 -15.738 -14.937 1.00 93.19 101 ARG A N 1
ATOM 762 C CA . ARG A 1 101 ? -5.766 -15.231 -13.611 1.00 93.19 101 ARG A CA 1
ATOM 763 C C . ARG A 1 101 ? -4.796 -14.054 -13.737 1.00 93.19 101 ARG A C 1
ATOM 765 O O . ARG A 1 101 ? -4.310 -13.702 -14.811 1.00 93.19 101 ARG A O 1
ATOM 772 N N . SER A 1 102 ? -4.528 -13.395 -12.616 1.00 94.50 102 SER A N 1
ATOM 773 C CA . SER A 1 102 ? -3.485 -12.376 -12.534 1.00 94.50 102 SER A CA 1
ATOM 774 C C . SER A 1 102 ? -2.752 -12.476 -11.210 1.00 94.50 102 SER A C 1
ATOM 776 O O . SER A 1 102 ? -3.367 -12.474 -10.143 1.00 94.50 102 SER A O 1
ATOM 778 N N . ARG A 1 103 ? -1.421 -12.488 -11.274 1.00 95.88 103 ARG A N 1
ATOM 779 C CA . ARG A 1 103 ? -0.563 -12.287 -10.107 1.00 95.88 103 ARG A CA 1
ATOM 780 C C . ARG A 1 103 ? -0.530 -10.798 -9.790 1.00 95.88 103 ARG A C 1
ATOM 782 O O . ARG A 1 103 ? -0.176 -9.988 -10.644 1.00 95.88 103 ARG A O 1
ATOM 789 N N . LEU A 1 104 ? -0.937 -10.435 -8.585 1.00 95.44 104 LEU A N 1
ATOM 790 C CA . LEU A 1 104 ? -0.891 -9.077 -8.069 1.00 95.44 104 LEU A CA 1
ATOM 791 C C . LEU A 1 104 ? 0.255 -8.956 -7.075 1.00 95.44 104 LEU A C 1
ATOM 793 O O . LEU A 1 104 ? 0.404 -9.789 -6.181 1.00 95.44 104 LEU A O 1
ATOM 797 N N . GLU A 1 105 ? 1.024 -7.888 -7.218 1.00 97.25 105 GLU A N 1
ATOM 798 C CA . GLU A 1 105 ? 2.023 -7.461 -6.251 1.00 97.25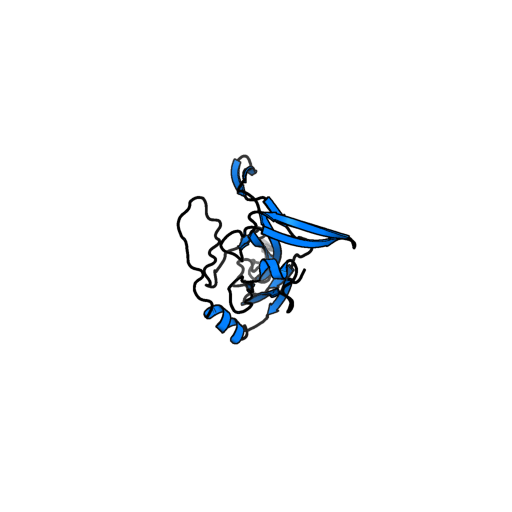 105 GLU A CA 1
ATOM 799 C C . GLU A 1 105 ? 1.593 -6.126 -5.659 1.00 97.25 105 GLU A C 1
ATOM 801 O O . GLU A 1 105 ? 1.324 -5.174 -6.395 1.00 97.25 105 GLU A O 1
ATOM 806 N N . LEU A 1 106 ? 1.536 -6.053 -4.333 1.00 95.81 106 LEU A N 1
ATOM 807 C CA . LEU A 1 106 ? 1.168 -4.846 -3.611 1.00 95.81 106 LEU A CA 1
ATOM 808 C C . LEU A 1 106 ? 2.273 -4.474 -2.625 1.00 95.81 106 LEU A C 1
ATOM 810 O O . LEU A 1 106 ? 2.554 -5.221 -1.689 1.00 95.81 106 LEU A O 1
ATOM 814 N N . VAL A 1 107 ? 2.881 -3.307 -2.817 1.00 96.69 107 VAL A N 1
ATOM 815 C CA . VAL A 1 107 ? 3.979 -2.811 -1.979 1.00 96.69 107 VAL A CA 1
ATOM 816 C C . VAL A 1 107 ? 3.527 -1.544 -1.254 1.00 96.69 107 VAL A C 1
ATOM 818 O O . VAL A 1 107 ? 3.099 -0.600 -1.920 1.00 96.69 107 VAL A O 1
ATOM 821 N N . PRO A 1 108 ? 3.600 -1.482 0.088 1.00 94.88 108 PRO A N 1
ATOM 822 C CA . PRO A 1 108 ? 3.379 -0.235 0.811 1.00 94.88 108 PRO A CA 1
ATOM 823 C C . PRO A 1 108 ? 4.489 0.767 0.476 1.00 94.88 108 PRO A C 1
ATOM 825 O O . PRO A 1 108 ? 5.671 0.420 0.504 1.00 94.88 108 PRO A O 1
ATOM 828 N N . GLU A 1 109 ? 4.131 2.020 0.211 1.00 94.62 109 GLU A N 1
ATOM 829 C CA . GLU A 1 109 ? 5.083 3.118 0.053 1.00 94.62 109 GLU A CA 1
ATOM 830 C C . GLU A 1 109 ? 4.627 4.363 0.820 1.00 94.62 109 GLU A C 1
ATOM 832 O O . GLU A 1 109 ? 3.434 4.650 0.943 1.00 94.62 109 GLU A O 1
ATOM 837 N N . ILE A 1 110 ? 5.599 5.126 1.312 1.00 93.44 110 ILE A N 1
ATOM 838 C CA . ILE A 1 110 ? 5.387 6.474 1.838 1.00 93.44 110 ILE A CA 1
ATOM 839 C C . ILE A 1 110 ? 6.011 7.458 0.861 1.00 93.44 110 ILE A C 1
ATOM 841 O O . ILE A 1 110 ? 7.215 7.415 0.613 1.00 93.44 110 ILE A O 1
ATOM 845 N N . HIS A 1 111 ? 5.186 8.340 0.308 1.00 92.62 111 HIS A N 1
ATOM 846 C CA . HIS A 1 111 ? 5.626 9.451 -0.535 1.00 92.62 111 HIS A CA 1
ATOM 847 C C . HIS A 1 111 ? 5.711 10.699 0.331 1.00 92.62 111 HIS A C 1
ATOM 849 O O . HIS A 1 111 ? 4.757 10.995 1.038 1.00 92.62 111 HIS A O 1
ATOM 855 N N . HIS A 1 112 ? 6.830 11.415 0.329 1.00 92.94 112 HIS A N 1
ATOM 856 C CA . HIS A 1 112 ? 7.095 12.472 1.305 1.00 92.94 112 HIS A CA 1
ATOM 857 C C . HIS A 1 112 ? 7.878 13.647 0.719 1.00 92.94 112 HIS A C 1
ATOM 859 O O . HIS A 1 112 ? 8.499 13.555 -0.343 1.00 92.94 112 HIS A O 1
ATOM 865 N N . GLY A 1 113 ? 7.844 14.762 1.444 1.00 89.94 113 GLY A N 1
ATOM 866 C CA . GLY A 1 113 ? 8.460 16.016 1.040 1.00 89.94 113 GLY A CA 1
ATOM 867 C C . GLY A 1 113 ? 7.742 16.711 -0.117 1.00 89.94 113 GLY A C 1
ATOM 868 O O . GLY A 1 113 ? 6.604 16.398 -0.481 1.00 89.94 113 GLY A O 1
ATOM 869 N N . GLN A 1 114 ? 8.438 17.693 -0.686 1.00 85.06 114 GLN A N 1
ATOM 870 C CA . GLN A 1 114 ? 7.936 18.503 -1.789 1.00 85.06 114 GLN A CA 1
ATOM 871 C C . GLN A 1 114 ? 8.020 17.753 -3.122 1.00 85.06 114 GLN A C 1
ATOM 873 O O . GLN A 1 114 ? 8.852 16.864 -3.309 1.00 85.06 114 GLN A O 1
ATOM 878 N N . TRP A 1 115 ? 7.167 18.147 -4.067 1.00 81.25 115 TRP A N 1
ATOM 879 C CA . TRP A 1 115 ? 7.249 17.678 -5.447 1.00 81.25 115 TRP A CA 1
ATOM 880 C C . TRP A 1 115 ? 8.585 18.076 -6.070 1.00 81.25 115 TRP A C 1
ATOM 882 O O . TRP A 1 115 ? 8.994 19.234 -5.997 1.00 81.25 115 TRP A O 1
ATOM 892 N N . GLN A 1 116 ? 9.244 17.116 -6.708 1.00 79.69 116 GLN A N 1
ATOM 893 C CA . GLN A 1 116 ? 10.487 17.331 -7.430 1.00 79.69 116 GLN A CA 1
ATOM 894 C C . GLN A 1 116 ? 10.252 17.047 -8.910 1.00 79.69 116 GLN A C 1
ATOM 896 O O . GLN A 1 116 ? 9.747 15.992 -9.285 1.00 79.69 116 GLN A O 1
ATOM 901 N N . GLN A 1 117 ? 10.623 18.002 -9.758 1.00 80.56 117 GLN A N 1
ATOM 902 C CA . GLN A 1 117 ? 10.635 17.814 -11.202 1.00 80.56 117 GLN A CA 1
ATOM 903 C C . GLN A 1 117 ? 11.944 17.139 -11.608 1.00 80.56 117 GLN A C 1
ATOM 905 O O . GLN A 1 117 ? 13.029 17.659 -11.346 1.00 80.56 117 GLN A O 1
ATOM 910 N N . ARG A 1 118 ? 11.850 15.983 -12.262 1.00 72.62 118 ARG A N 1
ATOM 911 C CA . ARG A 1 118 ? 12.993 15.242 -12.787 1.00 72.62 118 ARG A CA 1
ATOM 912 C C . ARG A 1 118 ? 12.799 14.966 -14.269 1.00 72.62 118 ARG A C 1
ATOM 914 O O . ARG A 1 118 ? 11.753 14.499 -14.704 1.00 72.62 118 ARG A O 1
ATOM 921 N N . TRP A 1 119 ? 13.842 15.221 -15.047 1.00 72.06 119 TRP A N 1
ATOM 922 C CA . TRP A 1 119 ? 13.903 14.789 -16.437 1.00 72.06 119 TRP A CA 1
ATOM 923 C C . TRP A 1 119 ? 14.305 13.316 -16.479 1.00 72.06 119 TRP A C 1
ATOM 925 O O . TRP A 1 119 ? 15.389 12.951 -16.021 1.00 72.06 119 TRP A O 1
ATOM 935 N N . ILE A 1 120 ? 13.421 12.468 -16.998 1.00 73.56 120 ILE A N 1
ATOM 936 C CA . ILE A 1 120 ? 13.679 11.045 -17.209 1.00 73.56 120 ILE A CA 1
ATOM 937 C C . ILE A 1 120 ? 13.821 10.822 -18.714 1.00 73.56 120 ILE A C 1
ATOM 939 O O . ILE A 1 120 ? 12.932 11.175 -19.491 1.00 73.56 120 ILE A O 1
ATOM 943 N N . GLY A 1 121 ? 14.957 10.263 -19.127 1.00 71.56 121 GLY A N 1
ATOM 944 C CA . GLY A 1 121 ? 15.166 9.828 -20.504 1.00 71.56 121 GLY A CA 1
ATOM 945 C C . GLY A 1 121 ? 14.453 8.502 -20.743 1.00 71.56 121 GLY A C 1
ATOM 946 O O . GLY A 1 121 ? 14.707 7.534 -20.028 1.00 71.56 121 GLY A O 1
ATOM 947 N N . TYR A 1 122 ? 13.571 8.457 -21.736 1.00 64.94 122 TYR A N 1
ATOM 948 C CA . TYR A 1 122 ? 12.936 7.234 -22.209 1.00 64.94 122 TYR A CA 1
ATOM 949 C C . TYR A 1 122 ? 13.000 7.211 -23.734 1.00 64.94 122 TYR A C 1
ATOM 951 O O . TYR A 1 122 ? 12.427 8.080 -24.385 1.00 64.94 122 TYR A O 1
ATOM 959 N N . ASP A 1 123 ? 13.722 6.237 -24.285 1.00 67.50 123 ASP A N 1
ATOM 960 C CA . ASP A 1 123 ? 13.765 5.947 -25.725 1.00 67.50 123 ASP A CA 1
ATOM 961 C C . ASP A 1 123 ? 14.066 7.177 -26.615 1.00 67.50 123 ASP A C 1
ATOM 963 O O . ASP A 1 123 ? 13.371 7.487 -27.578 1.00 67.50 123 ASP A O 1
ATOM 967 N N . GLY A 1 124 ? 15.088 7.956 -26.236 1.00 76.44 124 GLY A N 1
ATOM 968 C CA . GLY A 1 124 ? 15.500 9.172 -26.954 1.00 76.44 124 GLY A CA 1
ATOM 969 C C . GLY A 1 124 ? 14.625 10.409 -26.708 1.00 76.44 124 GLY A C 1
ATOM 970 O O . GLY A 1 124 ? 14.994 11.504 -27.129 1.00 76.44 124 GLY A O 1
ATOM 971 N N . ALA A 1 125 ? 13.516 10.276 -25.977 1.00 74.12 125 ALA A N 1
ATOM 972 C CA . ALA A 1 125 ? 12.681 11.387 -25.539 1.00 74.12 125 ALA A CA 1
ATOM 973 C C . ALA A 1 125 ? 12.955 11.752 -24.071 1.00 74.12 125 ALA A C 1
ATOM 975 O O . ALA A 1 125 ? 13.154 10.892 -23.210 1.00 74.12 125 ALA A O 1
ATOM 976 N N . MET A 1 126 ? 12.934 13.050 -23.764 1.00 74.94 126 MET A N 1
ATOM 977 C CA . MET A 1 126 ? 12.947 13.537 -22.386 1.00 74.94 126 MET A CA 1
ATOM 978 C C . MET A 1 126 ? 11.514 13.729 -21.899 1.00 74.94 126 MET A C 1
ATOM 980 O O . MET A 1 126 ? 10.760 14.530 -22.452 1.00 74.94 126 MET A O 1
ATOM 984 N N . ARG A 1 127 ? 11.138 13.013 -20.840 1.00 78.00 127 ARG A N 1
ATOM 985 C CA . ARG A 1 127 ? 9.872 13.222 -20.139 1.00 78.00 127 ARG A CA 1
ATOM 986 C C . ARG A 1 127 ? 10.141 13.970 -18.841 1.00 78.00 127 ARG A C 1
ATOM 988 O O . ARG A 1 127 ? 10.956 13.535 -18.031 1.00 78.00 127 ARG A O 1
ATOM 995 N N . LEU A 1 128 ? 9.439 15.084 -18.645 1.00 75.62 128 LEU A N 1
ATOM 996 C CA . LEU A 1 128 ? 9.357 15.729 -17.342 1.00 75.62 128 LEU A CA 1
ATOM 997 C C . LEU A 1 128 ? 8.430 14.892 -16.460 1.00 75.62 128 LEU A C 1
ATOM 999 O O . LEU A 1 128 ? 7.247 14.745 -16.779 1.00 75.62 128 LEU A O 1
ATOM 1003 N N . ASP A 1 129 ? 8.981 14.332 -15.391 1.00 74.12 129 ASP A N 1
ATOM 1004 C CA . ASP A 1 129 ? 8.235 13.605 -14.374 1.00 74.12 129 ASP A CA 1
ATOM 1005 C C . ASP A 1 129 ? 8.278 14.406 -13.073 1.00 74.12 129 ASP A C 1
ATOM 1007 O O . ASP A 1 129 ? 9.349 14.808 -12.616 1.00 74.12 129 ASP A O 1
ATOM 1011 N N . ALA A 1 130 ? 7.113 14.703 -12.510 1.00 73.50 130 ALA A N 1
ATOM 1012 C CA . ALA A 1 130 ? 7.011 15.322 -11.199 1.00 73.50 130 ALA A CA 1
ATOM 1013 C C . ALA A 1 130 ? 6.657 14.212 -10.213 1.00 73.50 130 ALA A C 1
ATOM 1015 O O . ALA A 1 130 ? 5.553 13.678 -10.272 1.00 73.50 130 ALA A O 1
ATOM 1016 N N . ASP A 1 131 ? 7.583 13.859 -9.323 1.00 76.75 131 ASP A N 1
ATOM 1017 C CA . ASP A 1 131 ? 7.312 12.894 -8.255 1.00 76.75 131 ASP A CA 1
ATOM 1018 C C . ASP A 1 131 ? 7.857 13.400 -6.920 1.00 76.75 131 ASP A C 1
ATOM 1020 O O . ASP A 1 131 ? 8.690 14.308 -6.854 1.00 76.75 131 ASP A O 1
ATOM 1024 N N . ARG A 1 132 ? 7.343 12.837 -5.833 1.00 85.62 132 ARG A N 1
ATOM 1025 C CA . ARG A 1 132 ? 7.884 13.066 -4.492 1.00 85.62 132 ARG A CA 1
ATOM 1026 C C . ARG A 1 132 ? 8.972 12.049 -4.187 1.00 85.62 132 ARG A C 1
ATOM 1028 O O . ARG A 1 132 ? 9.113 11.030 -4.865 1.00 85.62 132 ARG A O 1
ATOM 1035 N N . GLN A 1 133 ? 9.734 12.304 -3.127 1.00 89.12 133 GLN A N 1
ATOM 1036 C CA . GLN A 1 133 ? 10.589 11.257 -2.580 1.00 89.12 133 GLN A CA 1
ATOM 1037 C C . GLN A 1 133 ? 9.715 10.107 -2.084 1.00 89.12 133 GLN A C 1
ATOM 1039 O O . GLN A 1 133 ? 8.626 10.332 -1.553 1.00 89.12 133 GLN A O 1
ATOM 1044 N N . ARG A 1 134 ? 10.180 8.870 -2.272 1.00 91.56 134 ARG A N 1
ATOM 1045 C CA . ARG A 1 134 ? 9.434 7.675 -1.877 1.00 91.56 134 ARG A CA 1
ATOM 1046 C C . ARG A 1 134 ? 10.293 6.721 -1.065 1.00 91.56 134 ARG A C 1
ATOM 1048 O O . ARG A 1 134 ? 11.416 6.397 -1.451 1.00 91.56 134 ARG A O 1
ATOM 1055 N N . ARG A 1 135 ? 9.709 6.194 0.006 1.00 94.38 135 ARG A N 1
ATOM 1056 C CA . ARG A 1 135 ? 10.199 5.035 0.748 1.00 94.38 135 ARG A CA 1
ATOM 1057 C C . ARG A 1 135 ? 9.290 3.853 0.435 1.00 94.38 135 ARG A C 1
ATOM 1059 O O . ARG A 1 135 ? 8.134 3.847 0.847 1.00 94.38 135 ARG A O 1
ATOM 1066 N N . ALA A 1 136 ? 9.806 2.870 -0.299 1.00 94.62 136 ALA A N 1
ATOM 1067 C CA . ALA A 1 136 ? 9.097 1.627 -0.590 1.00 94.62 136 ALA A CA 1
ATOM 1068 C C . ALA A 1 136 ? 9.487 0.537 0.416 1.00 94.62 136 ALA A C 1
ATOM 1070 O O . ALA A 1 136 ? 10.672 0.322 0.681 1.00 94.62 136 ALA A O 1
ATOM 1071 N N . PHE A 1 137 ? 8.494 -0.173 0.946 1.00 94.25 137 PHE A N 1
ATOM 1072 C CA . PHE A 1 137 ? 8.683 -1.259 1.906 1.00 94.25 137 PHE A CA 1
ATOM 1073 C C . PHE A 1 137 ? 8.629 -2.616 1.195 1.00 94.25 137 PHE A C 1
ATOM 1075 O O . PHE A 1 137 ? 7.711 -3.404 1.407 1.00 94.25 137 PHE A O 1
ATOM 1082 N N . GLU A 1 138 ? 9.610 -2.895 0.330 1.00 94.50 138 GLU A N 1
ATOM 1083 C CA . GLU A 1 138 ? 9.646 -4.113 -0.510 1.00 94.50 138 GLU A CA 1
ATOM 1084 C C . GLU A 1 138 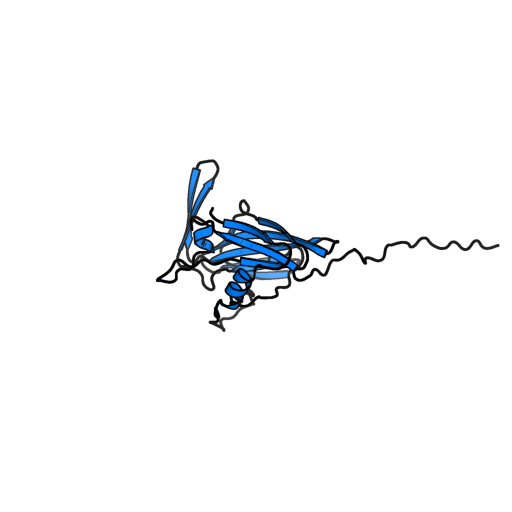? 9.608 -5.415 0.301 1.00 94.50 138 GLU A C 1
ATOM 1086 O O . GLU A 1 138 ? 8.976 -6.392 -0.091 1.00 94.50 138 GLU A O 1
ATOM 1091 N N . HIS A 1 139 ? 10.220 -5.418 1.486 1.00 91.50 139 HIS A N 1
ATOM 1092 C CA . HIS A 1 139 ? 10.189 -6.560 2.403 1.00 91.50 139 HIS A CA 1
ATOM 1093 C C . HIS A 1 139 ? 8.784 -6.839 2.981 1.00 91.50 139 HIS A C 1
ATOM 1095 O O . HIS A 1 139 ? 8.578 -7.860 3.633 1.00 91.50 139 HIS A O 1
ATOM 1101 N N . LEU A 1 140 ? 7.818 -5.941 2.753 1.00 92.88 140 LEU A N 1
ATOM 1102 C CA . LEU A 1 140 ? 6.406 -6.074 3.125 1.00 92.88 140 LEU A CA 1
ATOM 1103 C C . LEU A 1 140 ? 5.492 -6.265 1.911 1.00 92.88 140 LEU A C 1
ATOM 1105 O O . LEU A 1 140 ? 4.283 -6.051 2.022 1.00 92.88 140 LEU A O 1
ATOM 1109 N N . LYS A 1 141 ? 6.055 -6.637 0.758 1.00 95.88 141 LYS A N 1
ATOM 1110 C CA . LYS A 1 141 ? 5.289 -6.941 -0.447 1.00 95.88 141 LYS A CA 1
ATOM 1111 C C . LYS A 1 141 ? 4.266 -8.043 -0.166 1.00 95.88 141 LYS A C 1
ATOM 1113 O O . LYS A 1 141 ? 4.611 -9.119 0.320 1.00 95.88 141 LYS A O 1
ATOM 1118 N N . PHE A 1 142 ? 3.016 -7.785 -0.532 1.00 95.56 142 PHE A N 1
ATOM 1119 C CA . PHE A 1 142 ? 1.990 -8.812 -0.645 1.00 95.56 142 PHE A CA 1
ATOM 1120 C C . PHE A 1 142 ? 1.959 -9.340 -2.070 1.00 95.56 142 PHE A C 1
ATOM 1122 O O . PHE A 1 142 ? 1.985 -8.564 -3.026 1.00 95.56 142 PHE A O 1
ATOM 1129 N N . GLU A 1 143 ? 1.873 -10.657 -2.204 1.00 96.00 143 GLU A N 1
ATOM 1130 C CA . GLU A 1 143 ? 1.781 -11.328 -3.492 1.00 96.00 143 GLU A CA 1
ATOM 1131 C C . GLU A 1 143 ? 0.621 -12.322 -3.456 1.00 96.00 143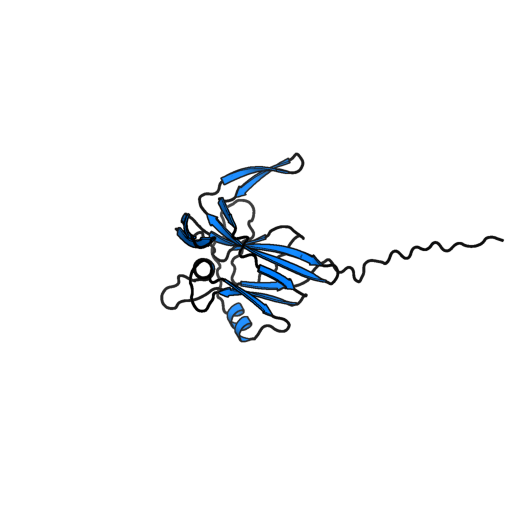 GLU A C 1
ATOM 1133 O O . GLU A 1 143 ? 0.487 -13.100 -2.510 1.00 96.00 143 GLU A O 1
ATOM 1138 N N . SER A 1 144 ? -0.258 -12.258 -4.454 1.00 95.56 144 SER A N 1
ATOM 1139 C CA . SER A 1 144 ? -1.423 -13.140 -4.551 1.00 95.56 144 SER A CA 1
ATOM 1140 C C . SER A 1 144 ? -1.821 -13.345 -6.007 1.00 95.56 144 SER A C 1
ATOM 1142 O O . SER A 1 144 ? -1.721 -12.425 -6.816 1.00 95.56 144 SER A O 1
ATOM 1144 N N . ILE A 1 145 ? -2.269 -14.550 -6.350 1.00 95.50 145 ILE A N 1
ATOM 1145 C CA . ILE A 1 145 ? -2.844 -14.857 -7.660 1.00 95.50 145 ILE A CA 1
ATOM 1146 C C . ILE A 1 145 ? -4.360 -14.822 -7.502 1.00 95.50 145 ILE A C 1
ATOM 1148 O O . ILE A 1 145 ? -4.902 -15.578 -6.700 1.00 95.50 145 ILE A O 1
ATOM 1152 N N . LEU A 1 146 ? -5.025 -13.958 -8.266 1.00 94.88 146 LEU A N 1
ATOM 1153 C CA . LEU A 1 146 ? -6.480 -13.839 -8.268 1.00 94.88 146 LEU A CA 1
ATOM 1154 C C . LEU A 1 146 ? -7.066 -14.379 -9.566 1.00 94.88 146 LEU A C 1
ATOM 1156 O O . LEU A 1 146 ? -6.537 -14.124 -10.649 1.00 94.88 146 LEU A O 1
ATOM 1160 N N . SER A 1 147 ? -8.193 -15.069 -9.449 1.00 94.06 147 SER A N 1
ATOM 1161 C CA . SER A 1 147 ? -9.093 -15.381 -10.561 1.00 94.06 147 SER A CA 1
ATOM 1162 C C . SER A 1 147 ? -10.141 -14.276 -10.734 1.00 94.06 147 SER A C 1
ATOM 1164 O O . SER A 1 147 ? -10.416 -13.543 -9.777 1.00 94.06 147 SER A O 1
ATOM 1166 N N . PRO A 1 148 ? -10.748 -14.123 -11.925 1.00 91.81 148 PRO A N 1
ATOM 1167 C CA . PRO A 1 148 ? -11.831 -13.168 -12.125 1.00 91.81 148 PRO A CA 1
ATOM 1168 C C . PRO A 1 148 ? -12.943 -13.364 -11.087 1.00 91.81 148 PRO A C 1
ATOM 1170 O O . PRO A 1 148 ? -13.415 -14.473 -10.850 1.00 91.81 148 PRO A O 1
ATOM 1173 N N . GLY A 1 149 ? -13.339 -12.276 -10.435 1.00 89.31 149 GLY A N 1
ATOM 1174 C CA . GLY A 1 149 ? -14.299 -12.260 -9.337 1.00 89.31 149 GLY A CA 1
ATOM 1175 C C . GLY A 1 149 ? -13.690 -12.366 -7.936 1.00 89.31 149 GLY A C 1
ATOM 1176 O O . GLY A 1 149 ? -14.338 -11.899 -7.001 1.00 89.31 149 GLY A O 1
ATOM 1177 N N . GLU A 1 150 ? -12.475 -12.902 -7.780 1.00 93.38 150 GLU A N 1
ATOM 1178 C CA . GLU A 1 150 ? -11.811 -13.022 -6.475 1.00 93.38 150 GLU A CA 1
ATOM 1179 C C . GLU A 1 150 ? -11.292 -11.680 -5.959 1.00 93.38 150 GLU A C 1
ATOM 1181 O O . GLU A 1 150 ? -11.023 -10.742 -6.721 1.00 93.38 150 GLU A O 1
ATOM 1186 N N . VAL A 1 151 ? -11.152 -11.599 -4.634 1.00 92.56 151 VAL A N 1
ATOM 1187 C CA . VAL A 1 151 ? -10.812 -10.362 -3.933 1.00 92.56 151 VAL A CA 1
ATOM 1188 C C . VAL A 1 151 ? -9.587 -10.558 -3.051 1.00 92.56 151 VAL A C 1
ATOM 1190 O O . VAL A 1 151 ? -9.537 -11.466 -2.222 1.00 92.56 151 VAL A O 1
ATOM 1193 N N . LEU A 1 152 ? -8.624 -9.650 -3.185 1.00 94.31 152 LEU A N 1
ATOM 1194 C CA . LEU A 1 152 ? -7.568 -9.431 -2.206 1.00 94.31 152 LEU A CA 1
ATOM 1195 C C . LEU A 1 152 ? -8.009 -8.309 -1.263 1.00 94.31 152 LEU A C 1
ATOM 1197 O O . LEU A 1 152 ? -8.308 -7.198 -1.701 1.00 94.31 152 LEU A O 1
ATOM 1201 N N . ILE A 1 153 ? -8.043 -8.596 0.032 1.00 92.06 153 ILE A N 1
ATOM 1202 C CA . ILE A 1 153 ? -8.362 -7.627 1.077 1.00 92.06 153 ILE A CA 1
ATOM 1203 C C . ILE A 1 153 ? -7.095 -7.270 1.851 1.00 92.06 153 ILE A C 1
ATOM 1205 O O . ILE A 1 153 ? -6.335 -8.152 2.245 1.00 92.06 153 ILE A O 1
ATOM 1209 N N . VAL A 1 154 ? -6.860 -5.981 2.081 1.00 92.12 154 VAL A N 1
ATOM 1210 C CA . VAL A 1 154 ? -5.730 -5.481 2.870 1.00 92.12 154 VAL A CA 1
ATOM 1211 C C . VAL A 1 154 ? -6.258 -4.672 4.039 1.00 92.12 154 VAL A C 1
ATOM 1213 O O . VAL A 1 154 ? -6.961 -3.675 3.873 1.00 92.12 154 VAL A O 1
ATOM 1216 N N . GLY A 1 155 ? -5.916 -5.123 5.238 1.00 90.75 155 GLY A N 1
ATOM 1217 C CA . GLY A 1 155 ? -6.363 -4.553 6.498 1.00 90.75 155 GLY A CA 1
ATOM 1218 C C . GLY A 1 155 ? -5.225 -4.423 7.502 1.00 90.75 155 GLY A C 1
ATOM 1219 O O . GLY A 1 155 ? -4.050 -4.648 7.197 1.00 90.75 155 GLY A O 1
ATOM 1220 N N . SER A 1 156 ? -5.585 -4.053 8.727 1.00 87.94 156 SER A N 1
ATOM 1221 C CA . SER A 1 156 ? -4.657 -3.979 9.851 1.00 87.94 156 SER A CA 1
ATOM 1222 C C . SER A 1 156 ? -4.933 -5.087 10.864 1.00 87.94 156 SER A C 1
ATOM 1224 O O . SER A 1 156 ? -6.038 -5.624 10.941 1.00 87.94 156 SER A O 1
ATOM 1226 N N . SER A 1 157 ? -3.952 -5.382 11.714 1.00 85.38 157 SER A N 1
ATOM 1227 C CA . SER A 1 157 ? -4.189 -6.127 12.952 1.00 85.38 157 SER A CA 1
ATOM 1228 C C . SER A 1 157 ? -5.214 -5.430 13.859 1.00 85.38 157 SER A C 1
ATOM 1230 O O . SER A 1 157 ? -5.515 -4.240 13.705 1.00 85.38 157 SER A O 1
ATOM 1232 N N . SER A 1 158 ? -5.739 -6.179 14.836 1.00 77.56 158 SER A N 1
ATOM 1233 C CA . SER A 1 158 ? -6.605 -5.653 15.901 1.00 77.56 158 SER A CA 1
ATOM 1234 C C . SER A 1 158 ? -5.944 -4.491 16.646 1.00 77.56 158 SER A C 1
ATOM 1236 O O . SER A 1 158 ? -6.620 -3.523 16.976 1.00 77.56 158 SER A O 1
ATOM 1238 N N . ASP A 1 159 ? -4.626 -4.540 16.807 1.00 79.12 159 ASP A N 1
ATOM 1239 C CA . ASP A 1 159 ? -3.800 -3.448 17.307 1.00 79.12 159 ASP A CA 1
ATOM 1240 C C . ASP A 1 159 ? -3.326 -2.546 16.146 1.00 79.12 159 ASP A C 1
ATOM 1242 O O . ASP A 1 159 ? -2.640 -3.015 15.230 1.00 79.12 159 ASP A O 1
ATOM 1246 N N . LEU A 1 160 ? -3.715 -1.264 16.154 1.00 77.88 160 LEU A N 1
ATOM 1247 C CA . LEU A 1 160 ? -3.356 -0.263 15.133 1.00 77.88 160 LEU A CA 1
ATOM 1248 C C . LEU A 1 160 ? -1.958 0.306 15.405 1.00 77.88 160 LEU A C 1
ATOM 1250 O O . LEU A 1 160 ? -1.803 1.464 15.789 1.00 77.88 160 LEU A O 1
ATOM 1254 N N . LYS A 1 161 ? -0.927 -0.517 15.213 1.00 80.88 161 LYS A N 1
ATOM 1255 C CA . LYS A 1 161 ? 0.474 -0.125 15.424 1.00 80.88 161 LYS A CA 1
ATOM 1256 C C . LYS A 1 161 ? 1.308 -0.229 14.156 1.00 80.88 161 LYS A C 1
ATOM 1258 O O . LYS A 1 161 ? 0.991 -0.983 13.233 1.00 80.88 161 LYS A O 1
ATOM 1263 N N . GLY A 1 162 ? 2.420 0.506 14.149 1.00 86.38 162 GLY A N 1
ATOM 1264 C CA . GLY A 1 162 ? 3.382 0.530 13.047 1.00 86.38 162 GLY A CA 1
ATOM 1265 C C . GLY A 1 162 ? 2.756 1.009 11.737 1.00 86.38 162 GLY A C 1
ATOM 1266 O O . GLY A 1 162 ? 1.812 1.795 11.742 1.00 86.38 162 GLY A O 1
ATOM 1267 N N . LEU A 1 163 ? 3.260 0.493 10.614 1.00 87.88 163 LEU A N 1
ATOM 1268 C CA . LEU A 1 163 ? 2.782 0.837 9.270 1.00 87.88 163 LEU A CA 1
ATOM 1269 C C . LEU A 1 163 ? 1.281 0.590 9.071 1.00 87.88 163 LEU A C 1
ATOM 1271 O O . LEU A 1 163 ? 0.622 1.391 8.423 1.00 87.88 163 LEU A O 1
ATOM 1275 N N . GLY A 1 164 ? 0.712 -0.462 9.667 1.00 86.56 164 GLY A N 1
ATOM 1276 C CA . GLY A 1 164 ? -0.729 -0.715 9.595 1.00 86.56 164 GLY A CA 1
ATOM 1277 C C . GLY A 1 164 ? -1.554 0.417 10.204 1.00 86.56 164 GLY A C 1
ATOM 1278 O O . GLY A 1 164 ? -2.552 0.829 9.619 1.00 86.56 164 GLY A O 1
ATOM 1279 N N . GLY A 1 165 ? -1.098 0.964 11.334 1.00 87.44 165 GLY A N 1
ATOM 1280 C CA . GLY A 1 165 ? -1.686 2.160 11.936 1.00 87.44 165 GLY A CA 1
ATOM 1281 C C . GLY A 1 165 ? -1.527 3.391 11.041 1.00 87.44 165 GLY A C 1
ATOM 1282 O O . GLY A 1 165 ? -2.509 4.073 10.784 1.00 87.44 165 GLY A O 1
ATOM 1283 N N . GLN A 1 166 ? -0.331 3.628 10.497 1.00 88.12 166 GLN A N 1
ATOM 1284 C CA . GLN A 1 166 ? -0.074 4.800 9.644 1.00 88.12 166 GLN A CA 1
ATOM 1285 C C . GLN A 1 166 ? -0.859 4.788 8.322 1.00 88.12 166 GLN A C 1
ATOM 1287 O O . GLN A 1 166 ? -1.159 5.841 7.768 1.00 88.12 166 GLN A O 1
ATOM 1292 N N . PHE A 1 167 ? -1.182 3.608 7.789 1.00 87.50 167 PHE A N 1
ATOM 1293 C CA . PHE A 1 167 ? -1.869 3.475 6.502 1.00 87.50 167 PHE A CA 1
ATOM 1294 C C . PHE A 1 167 ? -3.391 3.443 6.648 1.00 87.50 167 PHE A C 1
ATOM 1296 O O . PHE A 1 167 ? -4.106 4.003 5.818 1.00 87.50 167 PHE A O 1
ATOM 1303 N N . LEU A 1 168 ? -3.895 2.748 7.671 1.00 86.94 168 LEU A N 1
ATOM 1304 C CA . LEU A 1 168 ? -5.303 2.354 7.742 1.00 86.94 168 LEU A CA 1
ATOM 1305 C C . LEU A 1 168 ? -6.068 3.013 8.889 1.00 86.94 168 LEU A C 1
ATOM 1307 O O . LEU A 1 168 ? -7.284 2.847 8.967 1.00 86.94 168 LEU A O 1
ATOM 1311 N N . LYS A 1 169 ? -5.413 3.765 9.776 1.00 85.06 169 LYS A N 1
ATOM 1312 C CA . LYS A 1 169 ? -6.121 4.548 10.792 1.00 85.06 169 LYS A CA 1
ATOM 1313 C C . LYS A 1 169 ? -6.851 5.723 10.136 1.00 85.06 169 LYS A C 1
ATOM 1315 O O . LYS A 1 169 ? -6.343 6.355 9.211 1.00 85.06 169 LYS A O 1
ATOM 1320 N N . VAL A 1 170 ? -8.056 6.005 10.618 1.00 77.56 170 VAL A N 1
ATOM 1321 C CA . VAL A 1 170 ? -8.775 7.244 10.312 1.00 77.56 170 VAL A CA 1
ATOM 1322 C C . VAL A 1 170 ? -8.680 8.138 11.538 1.00 77.56 170 VAL A C 1
ATOM 1324 O O . VAL A 1 170 ? -9.115 7.740 12.618 1.00 77.56 170 VAL A O 1
ATOM 1327 N N . ASP A 1 171 ? -8.108 9.326 11.374 1.00 66.06 171 ASP A N 1
ATOM 1328 C CA . ASP A 1 171 ? -8.116 10.355 12.410 1.00 66.06 171 ASP A CA 1
ATOM 1329 C C . ASP A 1 171 ? -9.443 11.122 12.317 1.00 66.06 171 ASP A C 1
ATOM 1331 O O . ASP A 1 171 ? -9.531 12.170 11.688 1.00 66.06 171 ASP A O 1
ATOM 1335 N N . ASP A 1 172 ? -10.499 10.533 12.878 1.00 62.28 172 ASP A N 1
ATOM 1336 C CA . ASP A 1 172 ? -11.811 11.160 13.055 1.00 62.28 172 ASP A CA 1
ATOM 1337 C C . ASP A 1 172 ? -12.226 11.008 14.528 1.00 62.28 172 ASP A C 1
ATOM 1339 O O . ASP A 1 172 ? -12.065 9.938 15.129 1.00 62.28 172 ASP A O 1
ATOM 1343 N N . ALA A 1 173 ? -12.643 12.112 15.143 1.00 52.09 173 ALA A N 1
ATOM 1344 C CA . ALA A 1 173 ? -12.735 12.261 16.591 1.00 52.09 173 ALA A CA 1
ATOM 1345 C C . ALA A 1 173 ? -14.101 11.796 17.112 1.00 52.09 173 ALA A C 1
ATOM 1347 O O . ALA A 1 173 ? -15.071 12.529 17.015 1.00 52.09 173 ALA A O 1
ATOM 1348 N N . GLU A 1 174 ? -14.144 10.569 17.641 1.00 58.59 174 GLU A N 1
ATOM 1349 C CA . GLU A 1 174 ? -15.033 10.062 18.718 1.00 58.59 174 GLU A CA 1
ATOM 1350 C C . GLU A 1 174 ? -14.933 8.529 18.797 1.00 58.59 174 GLU A C 1
ATOM 1352 O O . GLU A 1 174 ? -15.031 7.943 19.874 1.00 58.59 174 GLU A O 1
ATOM 1357 N N . THR A 1 175 ? -14.657 7.86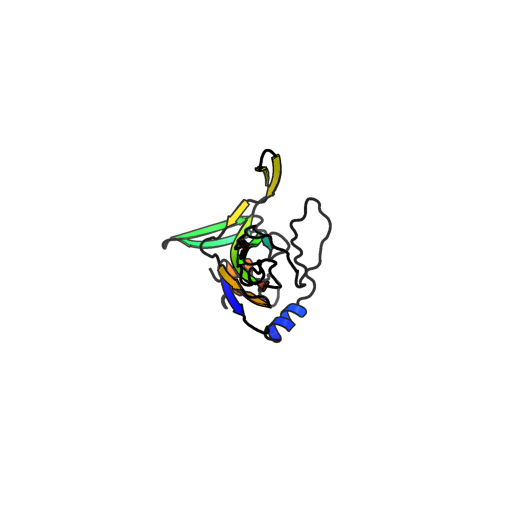4 17.667 1.00 60.66 175 THR A N 1
ATOM 1358 C CA . THR A 1 175 ? -14.473 6.406 17.589 1.00 60.66 175 THR A CA 1
ATOM 1359 C C . THR A 1 175 ? -13.308 6.029 16.667 1.00 60.66 175 THR A C 1
ATOM 1361 O O . THR A 1 175 ? -13.178 6.586 15.577 1.00 60.66 175 THR A O 1
ATOM 1364 N N . PRO A 1 17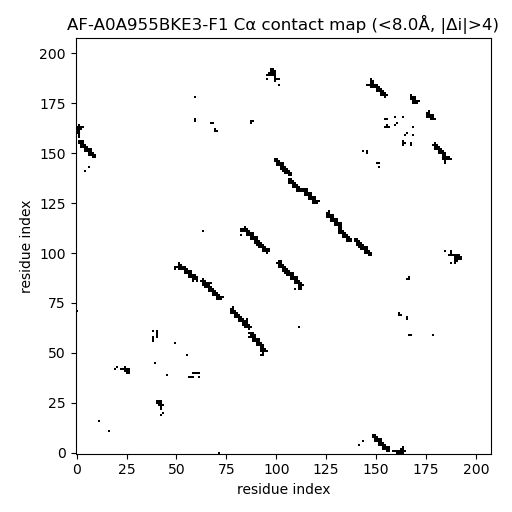6 ? -12.444 5.067 17.052 1.00 65.62 176 PRO A N 1
ATOM 1365 C CA . PRO A 1 176 ? -11.326 4.640 16.217 1.00 65.62 176 PRO A CA 1
ATOM 1366 C C . PRO A 1 176 ? -11.829 3.878 14.982 1.00 65.62 176 PRO A C 1
ATOM 1368 O O . PRO A 1 176 ? -12.025 2.661 15.018 1.00 65.62 176 PRO A O 1
ATOM 1371 N N . LYS A 1 177 ? -12.016 4.593 13.870 1.00 76.88 177 LYS A N 1
ATOM 1372 C CA . LYS A 1 177 ? -12.352 4.015 12.564 1.00 76.88 177 LYS A CA 1
ATOM 1373 C C . LYS A 1 177 ? -11.095 3.508 11.850 1.00 76.88 177 LYS A C 1
ATOM 1375 O O . LYS A 1 177 ? -9.977 3.984 12.069 1.00 76.88 177 LYS A O 1
ATOM 1380 N N . ARG A 1 178 ? -11.284 2.511 10.982 1.00 81.31 178 ARG A N 1
ATOM 1381 C CA . ARG A 1 178 ? -10.215 1.870 10.204 1.00 81.31 178 ARG A CA 1
ATOM 1382 C C . ARG A 1 178 ? -10.623 1.760 8.750 1.00 81.31 178 ARG A C 1
ATOM 1384 O O . ARG A 1 178 ? -11.773 1.454 8.454 1.00 81.31 178 ARG A O 1
ATOM 1391 N N . LYS A 1 179 ? -9.663 1.970 7.861 1.00 83.62 179 LYS A N 1
ATOM 1392 C CA . LYS A 1 179 ? -9.792 1.723 6.430 1.00 83.62 179 LYS A CA 1
ATOM 1393 C C . LYS A 1 179 ? -9.411 0.284 6.124 1.00 83.62 179 LYS A C 1
ATOM 1395 O O . LYS A 1 179 ? -8.617 -0.341 6.828 1.00 83.62 179 LYS A O 1
ATOM 1400 N N . CYS A 1 180 ? -9.958 -0.213 5.030 1.00 86.75 180 CYS A N 1
ATOM 1401 C CA . CYS A 1 180 ? -9.569 -1.468 4.424 1.00 86.75 180 CYS A CA 1
ATOM 1402 C C . CYS A 1 180 ? -9.561 -1.275 2.908 1.00 86.75 180 CYS A C 1
ATOM 1404 O O . CYS A 1 180 ? -10.397 -0.546 2.377 1.00 86.75 180 CYS A O 1
ATOM 1406 N N . LEU A 1 181 ? -8.600 -1.891 2.226 1.00 88.00 181 LEU A N 1
ATOM 1407 C CA . LEU A 1 181 ? -8.508 -1.869 0.773 1.00 88.00 181 LEU A CA 1
ATOM 1408 C C . LEU A 1 181 ? -9.016 -3.200 0.224 1.00 88.00 181 LEU A C 1
ATOM 1410 O O . LEU A 1 181 ? -8.526 -4.256 0.619 1.00 88.00 181 LEU A O 1
ATOM 1414 N N . LEU A 1 182 ? -9.975 -3.140 -0.696 1.00 89.25 182 LEU A N 1
ATOM 1415 C CA . LEU A 1 182 ? -10.484 -4.299 -1.419 1.00 89.25 182 LEU A CA 1
ATOM 1416 C C . LEU A 1 182 ? -10.074 -4.182 -2.885 1.00 89.25 182 LEU A C 1
ATOM 1418 O O . LEU A 1 182 ? -10.389 -3.195 -3.545 1.00 89.25 182 LEU A O 1
ATOM 1422 N N . LEU A 1 183 ? -9.393 -5.202 -3.394 1.00 90.94 183 LEU A N 1
ATOM 1423 C CA . LEU A 1 183 ? -8.984 -5.307 -4.789 1.00 90.94 183 LEU A CA 1
ATOM 1424 C C . LEU A 1 183 ? -9.667 -6.522 -5.397 1.00 90.94 183 LEU A C 1
ATOM 1426 O O . LEU A 1 183 ? -9.298 -7.655 -5.101 1.00 90.94 183 LEU A O 1
ATOM 1430 N N . ARG A 1 184 ? -10.672 -6.283 -6.239 1.00 91.19 184 ARG A N 1
ATOM 1431 C CA . ARG A 1 184 ? -11.366 -7.336 -6.980 1.00 91.19 184 ARG A CA 1
ATOM 1432 C C . ARG A 1 184 ? -10.805 -7.428 -8.390 1.00 91.19 184 ARG A C 1
ATOM 1434 O O . ARG A 1 184 ? -10.808 -6.430 -9.111 1.00 91.19 184 ARG A O 1
ATOM 1441 N N . LEU A 1 185 ? -10.385 -8.620 -8.812 1.00 91.69 185 LEU A N 1
ATOM 1442 C CA . LEU A 1 185 ? -10.059 -8.836 -10.220 1.00 91.69 185 LEU A CA 1
ATOM 1443 C C . LEU A 1 185 ? -11.366 -8.908 -11.018 1.00 91.69 185 LEU A C 1
ATOM 1445 O O . LEU A 1 185 ? -12.185 -9.788 -10.781 1.00 91.69 185 LEU A O 1
ATOM 1449 N N . SER A 1 186 ? -11.585 -7.970 -11.939 1.00 88.81 186 SER A N 1
ATOM 1450 C CA . SER A 1 186 ? -12.787 -7.973 -12.787 1.00 88.81 186 SER A CA 1
ATOM 1451 C C . SER A 1 186 ? -12.631 -8.949 -13.954 1.00 88.81 186 SER A C 1
ATOM 1453 O O . SER A 1 186 ? -13.378 -9.916 -14.064 1.00 88.81 186 SER A O 1
ATOM 1455 N N . GLN A 1 187 ? -11.615 -8.723 -14.786 1.00 86.56 187 GLN A N 1
ATOM 1456 C CA . GLN A 1 187 ? -11.283 -9.535 -15.954 1.00 86.56 187 GLN A CA 1
ATOM 1457 C C . GLN A 1 187 ? -9.828 -9.282 -16.367 1.00 86.56 187 GLN A C 1
ATOM 1459 O O . GLN A 1 187 ? -9.266 -8.231 -16.043 1.00 86.56 187 GLN A O 1
ATOM 1464 N N . THR A 1 188 ? -9.240 -10.206 -17.122 1.00 84.69 188 THR A N 1
ATOM 1465 C CA . THR A 1 188 ? -7.967 -10.021 -17.831 1.00 84.69 188 THR A CA 1
ATOM 1466 C C . THR A 1 188 ? -8.218 -10.148 -19.337 1.00 84.69 188 THR A C 1
ATOM 1468 O O . THR A 1 188 ? -9.133 -10.847 -19.759 1.00 84.69 188 THR A O 1
ATOM 1471 N N . GLN A 1 189 ? -7.438 -9.446 -20.164 1.00 71.75 189 GLN A N 1
ATOM 1472 C CA . GLN A 1 189 ? -7.509 -9.591 -21.632 1.00 71.75 189 GLN A CA 1
ATOM 1473 C C . GLN A 1 189 ? -6.601 -10.712 -22.167 1.00 71.75 189 GLN A C 1
ATOM 1475 O O . GLN A 1 189 ? -6.554 -10.944 -23.368 1.00 71.75 189 GLN A O 1
ATOM 1480 N N . MET A 1 190 ? -5.855 -11.378 -21.282 1.00 64.06 190 MET A N 1
ATOM 1481 C CA . MET A 1 190 ? -4.957 -12.479 -21.615 1.00 64.06 190 MET A CA 1
ATOM 1482 C C . MET A 1 190 ? -5.631 -13.776 -21.166 1.00 64.06 190 MET A C 1
ATOM 1484 O O . MET A 1 190 ? -5.641 -14.097 -19.978 1.00 64.06 190 MET A O 1
ATOM 1488 N N . ASP A 1 191 ? -6.249 -14.458 -22.124 1.00 56.88 191 ASP A N 1
ATOM 1489 C CA . ASP A 1 191 ? -6.741 -15.826 -21.994 1.00 56.88 191 ASP A CA 1
ATOM 1490 C C . ASP A 1 191 ? -6.206 -16.610 -23.197 1.00 56.88 191 ASP A C 1
ATOM 1492 O O . ASP A 1 191 ? -6.739 -16.542 -24.306 1.00 56.88 191 ASP A O 1
ATOM 1496 N N . ASP A 1 192 ? -5.101 -17.320 -22.987 1.00 56.34 192 ASP A N 1
ATOM 1497 C CA . ASP A 1 192 ? -4.425 -18.103 -24.022 1.00 56.34 192 ASP A CA 1
ATOM 1498 C C . ASP A 1 192 ? -5.162 -19.419 -24.311 1.00 56.34 192 ASP A C 1
ATOM 1500 O O . ASP A 1 192 ? -4.757 -20.173 -25.195 1.00 56.34 192 ASP A O 1
ATOM 1504 N N . ARG A 1 193 ? -6.289 -19.701 -23.635 1.00 53.09 193 ARG A N 1
ATOM 1505 C CA . ARG A 1 193 ? -7.139 -20.867 -23.943 1.00 53.09 193 ARG A CA 1
ATOM 1506 C C . ARG A 1 193 ? -7.762 -20.809 -25.338 1.00 53.09 193 ARG A C 1
ATOM 1508 O O . ARG A 1 193 ? -8.246 -21.831 -25.818 1.00 53.09 193 ARG A O 1
ATOM 1515 N N . PHE A 1 194 ? -7.731 -19.642 -25.983 1.00 53.53 194 PHE A N 1
ATOM 1516 C CA . PHE A 1 194 ? -8.201 -19.425 -27.351 1.00 53.53 194 PHE A CA 1
ATOM 1517 C C . PHE A 1 194 ? -7.098 -18.955 -28.308 1.00 53.53 194 PHE A C 1
ATOM 1519 O O . PHE A 1 194 ? -7.411 -18.518 -29.417 1.00 53.53 194 PHE A O 1
ATOM 1526 N N . ALA A 1 195 ? -5.817 -19.042 -27.926 1.00 51.66 195 ALA A N 1
ATOM 1527 C CA . ALA A 1 195 ? -4.743 -18.858 -28.894 1.00 51.66 195 ALA A CA 1
ATOM 1528 C C . ALA A 1 195 ? -4.910 -19.936 -29.984 1.00 51.66 195 ALA A C 1
ATOM 1530 O O . ALA A 1 195 ? -4.946 -21.121 -29.639 1.00 51.66 195 ALA A O 1
ATOM 1531 N N . PRO A 1 196 ? -5.072 -19.576 -31.274 1.00 47.62 196 PRO A N 1
ATOM 1532 C CA . PRO A 1 196 ? -5.188 -20.570 -32.328 1.00 47.62 196 PRO A CA 1
ATOM 1533 C C . PRO A 1 196 ? -3.911 -21.401 -32.292 1.00 47.62 196 PRO A C 1
ATOM 1535 O O . PRO A 1 196 ? -2.822 -20.891 -32.564 1.00 47.62 196 PRO A O 1
ATOM 1538 N N . GLY A 1 197 ? -4.047 -22.664 -31.886 1.00 49.16 197 GLY A N 1
ATOM 1539 C CA . GLY A 1 197 ? -2.962 -23.622 -31.944 1.00 49.16 197 GLY A CA 1
ATOM 1540 C C . GLY A 1 197 ? -2.375 -23.560 -33.345 1.00 49.16 197 GLY A C 1
ATOM 1541 O O . GLY A 1 197 ? -3.098 -23.686 -34.333 1.00 49.16 197 GLY A O 1
ATOM 1542 N N . GLN A 1 198 ? -1.074 -23.302 -33.433 1.00 49.47 198 GLN A N 1
ATOM 1543 C CA . GLN A 1 198 ? -0.328 -23.503 -34.663 1.00 49.47 198 GLN A CA 1
ATOM 1544 C C . GLN A 1 198 ? -0.300 -25.007 -34.970 1.00 49.47 198 GLN A C 1
ATOM 1546 O O . GLN A 1 198 ? 0.708 -25.672 -34.772 1.00 49.47 198 GLN A O 1
ATOM 1551 N N . GLU A 1 199 ? -1.408 -25.552 -35.461 1.00 52.31 199 GLU A N 1
ATOM 1552 C CA . GLU A 1 199 ? -1.418 -26.762 -36.275 1.00 52.31 199 GLU A CA 1
ATOM 1553 C C . GLU A 1 199 ? -1.541 -26.334 -37.734 1.00 52.31 199 GLU A C 1
ATOM 1555 O O . GLU A 1 199 ? -2.580 -26.441 -38.376 1.00 52.31 199 GLU A O 1
ATOM 1560 N N . SER A 1 200 ? -0.435 -25.822 -38.265 1.00 48.12 200 SER A N 1
ATOM 1561 C CA . SER A 1 200 ? -0.229 -25.727 -39.706 1.00 48.12 200 SER A CA 1
ATOM 1562 C C . SER A 1 200 ? 0.748 -26.825 -40.108 1.00 48.12 200 SER A C 1
ATOM 1564 O O . SER A 1 200 ? 1.902 -26.550 -40.427 1.00 48.12 200 SER A O 1
ATOM 1566 N N . ALA A 1 201 ? 0.310 -28.084 -40.062 1.00 53.50 201 ALA A N 1
ATOM 1567 C CA . ALA A 1 201 ? 0.970 -29.115 -40.852 1.00 53.50 201 ALA A CA 1
ATOM 1568 C C . ALA A 1 201 ? 0.486 -28.947 -42.304 1.00 53.50 201 ALA A C 1
ATOM 1570 O O . ALA A 1 201 ? -0.723 -29.011 -42.545 1.00 53.50 201 ALA A O 1
ATOM 1571 N N . PRO A 1 202 ? 1.372 -28.676 -43.279 1.00 57.22 202 PRO A N 1
ATOM 1572 C CA . PRO A 1 202 ? 0.956 -28.543 -44.666 1.00 57.22 202 PRO A CA 1
ATOM 1573 C C . PRO A 1 202 ? 0.394 -29.879 -45.162 1.00 57.22 202 PRO A C 1
ATOM 1575 O O . PRO A 1 202 ? 1.046 -30.917 -45.054 1.00 57.22 202 PRO A O 1
ATOM 1578 N N . ILE A 1 203 ? -0.815 -29.843 -45.725 1.00 59.75 203 ILE A N 1
ATOM 1579 C CA . ILE A 1 203 ? -1.375 -30.957 -46.490 1.00 59.75 203 ILE A CA 1
ATOM 1580 C C . ILE A 1 203 ? -0.490 -31.120 -47.728 1.00 59.75 203 ILE A C 1
ATOM 1582 O O . ILE A 1 203 ? -0.555 -30.328 -48.667 1.00 59.75 203 ILE A O 1
ATOM 1586 N N . VAL A 1 204 ? 0.388 -32.120 -47.702 1.00 58.84 204 VAL A N 1
ATOM 1587 C CA . VAL A 1 204 ? 1.163 -32.533 -48.872 1.00 58.84 204 VAL A CA 1
ATOM 1588 C C . VAL A 1 204 ? 0.222 -33.324 -49.774 1.00 58.84 204 VAL A C 1
ATOM 1590 O O . VAL A 1 204 ? -0.086 -34.482 -49.500 1.00 58.84 204 VAL A O 1
ATOM 1593 N N . THR A 1 205 ? -0.254 -32.700 -50.849 1.00 58.25 205 THR A N 1
ATOM 1594 C CA . THR A 1 205 ? -0.888 -33.425 -51.954 1.00 58.25 205 THR A CA 1
ATOM 1595 C C . THR A 1 205 ? 0.211 -34.156 -52.721 1.00 58.25 205 THR A C 1
ATOM 1597 O O . THR A 1 205 ? 1.046 -33.519 -53.363 1.00 58.25 205 THR A O 1
ATOM 1600 N N . ALA A 1 206 ? 0.236 -35.486 -52.639 1.00 48.38 206 ALA A N 1
ATOM 1601 C CA . ALA A 1 206 ? 1.045 -36.311 -53.527 1.00 48.38 206 ALA A CA 1
ATOM 1602 C C . ALA A 1 206 ? 0.470 -36.197 -54.948 1.00 48.38 206 ALA A C 1
ATOM 1604 O O . ALA A 1 206 ? -0.669 -36.595 -55.184 1.00 48.38 206 ALA A O 1
ATOM 1605 N N . GLY A 1 207 ? 1.227 -35.584 -55.858 1.00 55.28 207 GLY A N 1
ATOM 1606 C CA . GLY A 1 207 ? 0.930 -35.599 -57.288 1.00 55.28 207 GLY A CA 1
ATOM 1607 C C . GLY A 1 207 ? 1.356 -36.933 -57.898 1.00 55.28 207 GLY A C 1
ATOM 1608 O O . GLY A 1 207 ? 2.469 -37.391 -57.630 1.00 55.28 207 GLY A O 1
ATOM 1609 N N . GLU A 1 208 ? 0.447 -37.536 -58.664 1.00 45.78 208 GLU A N 1
ATOM 1610 C CA . GLU A 1 208 ? 0.707 -38.630 -59.613 1.00 45.78 208 GLU A CA 1
ATOM 1611 C C . GLU A 1 208 ? 1.529 -38.158 -60.822 1.00 45.78 208 GLU A C 1
ATOM 1613 O O . GLU A 1 208 ? 1.378 -36.979 -61.226 1.00 45.78 208 GLU A O 1
#

Solvent-accessible surface area (backbone atoms only — not comparable to full-atom values): 12662 Å² total; per-residue (Å²): 95,31,63,43,77,48,79,45,80,67,81,78,57,62,74,59,52,50,53,52,72,64,44,69,75,49,72,82,82,85,90,78,90,79,83,81,77,80,68,76,59,43,50,58,92,77,88,77,88,78,53,73,73,43,79,42,74,47,62,71,54,96,62,62,38,69,69,44,76,45,70,44,75,58,95,88,41,82,47,77,49,76,35,48,46,20,32,45,29,32,40,38,30,39,40,70,36,54,84,34,30,31,41,38,40,40,26,47,28,40,35,23,55,66,81,40,82,41,81,44,82,51,96,94,40,80,41,82,42,78,47,52,50,72,51,71,40,68,95,61,50,43,76,49,76,38,46,59,62,19,32,43,37,40,39,51,44,97,61,72,40,49,57,17,22,71,53,25,55,46,99,54,96,89,58,92,45,71,51,69,49,78,47,64,40,74,76,59,95,45,52,51,87,69,56,80,74,90,78,78,75,79,85,78,79,84,79,130

Mean predicted aligned error: 11.45 Å

Radius of gyration: 21.72 Å; Cα contacts (8 Å, |Δi|>4): 369; chains: 1; bounding box: 41×61×78 Å

Nearest PDB structures (foldseek):
  6q15-assembly1_M  TM=4.242E-01  e=1.201E+00  Salmonella enterica subsp. enterica serovar Typhimurium str. LT2
  4zor-assembly1_D  TM=3.019E-01  e=2.510E+00  Emesvirus zinderi
  3nsg-assembly1_C  TM=2.764E-01  e=7.584E+00  Salmonella enterica subsp. enterica serovar Typhi str. Ty21a